Protein 3UIF (pdb70)

Solvent-accessible surface area: 15019 Å² total

CATH classification: 3.40.190.10 (+1 more: 3.40.190.10)

Secondary structure (DSSP, 8-state):
---PEEEEEEEEEEEETTEEEE-THHHHHHHSSHHHHHHHTTEEEEEEEE---IIIIIIHHHHTT---EEEE-SHHHHHHHHHS--EEEEEE-------EEEEETT----SGGGGTTSEEEE-TTSTHHHHHHHHHHHTT--GGGSEEE---HHHHHHHHHHTSSSEEEESTTHHHHHHTTSEEEEEEGGGS-GGG---EEEEEHHHHHH-HHHHHHHHHHHHHHHHHHHSGGGHHHIIIIIS-TTS-HHHH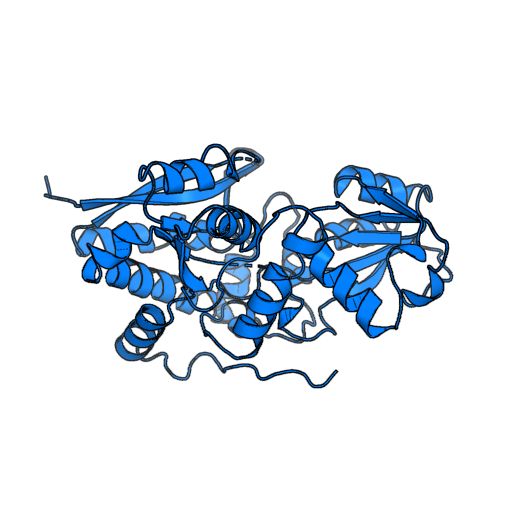HHTTTT-SS-TTGGG-----HHHHHHHHHHHHHHHHTTS-SS---S----THHHHHHHHHTT-TTTS--------

Foldseek 3Di:
DAQADEAEEEFEWDDDPNDIATLQLVLLCVPHCNQVLVVVVRYHYDYDYDHVCCVVGPLVCQVVVVHFKYFDWDLVQQLSQQVPNWKAAAFFQFFRWKKFKKFWLPDPDQAVVVQFAWEEEDAPPDLLVLLVQVSQVVVVHDPVRYRYDHDDQVVRLVCRLVVVTGMYMGTLVSVVCVVVVTMDTNDMCLVPPRLSTTGGMMGTPVSCVVCVPSSLSSLLSSVVSLVVCLDPVNVVVSLVRHHDVVDDSVSRVVRQPSGPAHSNNRRDRDCAASVLVSQVSSQVVCCVSPVHVGGRDSVSHDHPSVVVSCVVVVNPPVYDGDHDDPD

Nearest PDB structures (foldseek):
  3uif-assembly1_A  TM=1.003E+00  e=2.869E-70  Methylobacillus flagellatus KT
  4h67-assembly2_E  TM=6.310E-01  e=5.457E-17  Saccharomyces cerevisiae
  4h67-assembly3_H  TM=6.316E-01  e=4.045E-16  Saccharomyces cerevisiae
  4h6d-assembly2_B  TM=6.015E-01  e=8.347E-17  Saccharomyces cerevisiae
  4h6d-assembly4_E  TM=6.330E-01  e=5.823E-16  Saccharomyces cerevisiae

InterPro domains:
  IPR015168 SsuA/THI5-like [PF09084] (63-257)

Organism: Methylobacillus flagellatus (strain ATCC 51484 / DSM 6875 / VKM B-1610 / KT) (NCBI:txid265072)

B-factor: mean 49.15, std 8.41, range [35.27, 85.57]

Radius of gyration: 19.83 Å; Cα contacts (8 Å, |Δi|>4): 598; chains: 1; bounding box: 41×46×62 Å

Structure (mmCIF, N/CA/C/O backbone):
data_3UIF
#
_entry.id   3UIF
#
_cell.length_a   101.097
_cell.length_b   101.097
_cell.length_c   66.897
_cell.angle_alpha   90.000
_cell.angle_beta   90.000
_cell.angle_gamma   90.000
#
_symmetry.space_group_name_H-M   'P 43 21 2'
#
loop_
_entity.id
_entity.type
_entity.pdbx_description
1 polymer 'Sulfonate ABC transporter, periplasmic sulfonate-binding protein SsuA'
2 non-polymer 'SULFATE ION'
3 non-polymer GLYCEROL
4 water water
#
loop_
_atom_site.group_PDB
_atom_site.id
_atom_site.type_symbol
_atom_site.label_atom_id
_atom_site.label_alt_id
_atom_site.label_comp_id
_atom_site.label_asym_id
_atom_site.label_entity_id
_atom_site.label_seq_id
_atom_site.pdbx_PDB_ins_code
_atom_site.Cartn_x
_atom_site.Cartn_y
_atom_site.Cartn_z
_atom_site.occupancy
_atom_site.B_iso_or_equiv
_atom_site.auth_seq_id
_atom_site.auth_comp_id
_atom_site.auth_asym_id
_atom_site.auth_atom_id
_atom_site.pdbx_PDB_model_num
ATOM 1 N N . VAL A 1 2 ? -4.413 46.210 -28.338 1.00 81.62 24 VAL A N 1
ATOM 2 C CA . VAL A 1 2 ? -5.802 45.890 -27.867 1.00 80.73 24 VAL A CA 1
ATOM 3 C C . VAL A 1 2 ? -6.171 44.402 -28.121 1.00 78.61 24 VAL A C 1
ATOM 4 O O . VAL A 1 2 ? -6.610 44.019 -29.216 1.00 79.67 24 VAL A O 1
ATOM 8 N N . GLU A 1 3 ? -5.956 43.579 -27.089 1.00 74.96 25 GLU A N 1
ATOM 9 C CA . GLU A 1 3 ? -6.134 42.118 -27.134 1.00 74.03 25 GLU A CA 1
ATOM 10 C C . GLU A 1 3 ? -7.483 41.657 -26.548 1.00 72.82 25 GLU A C 1
ATOM 11 O O . GLU A 1 3 ? -8.111 42.392 -25.788 1.00 71.94 25 GLU A O 1
ATOM 17 N N . ASP A 1 4 ? -7.910 40.436 -26.886 1.00 72.64 26 ASP A N 1
ATOM 18 C CA . ASP A 1 4 ? -9.101 39.827 -26.269 1.00 69.47 26 ASP A CA 1
ATOM 19 C C . ASP A 1 4 ? -8.743 38.877 -25.114 1.00 64.88 26 ASP A C 1
ATOM 20 O O . ASP A 1 4 ? -8.766 37.658 -25.264 1.00 63.90 26 ASP A O 1
ATOM 25 N N . LEU A 1 5 ? -8.434 39.436 -23.955 1.00 62.66 27 LEU A N 1
ATOM 26 C CA . LEU A 1 5 ? -7.932 38.625 -22.843 1.00 61.60 27 LEU A CA 1
ATOM 27 C C . LEU A 1 5 ? -9.026 38.011 -21.947 1.00 59.86 27 LEU A C 1
ATOM 28 O O . LEU A 1 5 ? -10.108 38.583 -21.788 1.00 60.31 27 LEU A O 1
ATOM 33 N N . LYS A 1 6 ? -8.737 36.833 -21.395 1.00 57.36 28 LYS A N 1
ATOM 34 C CA . LYS A 1 6 ? -9.576 36.213 -20.369 1.00 56.33 28 LYS A CA 1
ATOM 35 C C . LYS A 1 6 ? -9.127 36.685 -18.988 1.00 54.45 28 LYS A C 1
ATOM 36 O O . LYS A 1 6 ? -7.976 36.476 -18.597 1.00 53.17 28 LYS A O 1
ATOM 42 N N . VAL A 1 7 ? -10.024 37.320 -18.249 1.00 54.80 29 VAL A N 1
ATOM 43 C CA . VAL A 1 7 ? -9.687 37.760 -16.900 1.00 53.80 29 VAL A CA 1
ATOM 44 C C . VAL A 1 7 ? -9.786 36.587 -15.941 1.00 52.40 29 VAL A C 1
ATOM 45 O O . VAL A 1 7 ? -10.827 35.949 -15.828 1.00 52.51 29 VAL A O 1
ATOM 49 N N . VAL A 1 8 ? -8.685 36.297 -15.267 1.00 50.83 30 VAL A N 1
ATOM 50 C CA . VAL A 1 8 ? -8.681 35.270 -14.249 1.00 49.39 30 VAL A CA 1
ATOM 51 C C . VAL A 1 8 ? -8.308 35.931 -12.931 1.00 47.66 30 VAL A C 1
ATOM 52 O O . VAL A 1 8 ? -7.242 36.537 -12.796 1.00 48.32 30 VAL A O 1
ATOM 56 N N . ARG A 1 9 ? -9.233 35.858 -11.985 1.00 47.63 31 ARG A N 1
ATOM 57 C CA . ARG A 1 9 ? -9.043 36.463 -10.675 1.00 48.24 31 ARG A CA 1
ATOM 58 C C . ARG A 1 9 ? -8.328 35.499 -9.757 1.00 46.07 31 ARG A C 1
ATOM 59 O O . ARG A 1 9 ? -8.773 34.362 -9.565 1.00 45.31 31 ARG A O 1
ATOM 67 N N . ILE A 1 10 ? -7.210 35.967 -9.206 1.00 45.80 32 ILE A N 1
ATOM 68 C CA . ILE A 1 10 ? -6.377 35.163 -8.306 1.00 43.95 32 ILE A CA 1
ATOM 69 C C . ILE A 1 10 ? -6.116 35.873 -6.979 1.00 43.85 32 ILE A C 1
ATOM 70 O O . ILE A 1 10 ? -5.584 36.982 -6.940 1.00 44.96 32 ILE A O 1
ATOM 75 N N . ALA A 1 11 ? -6.506 35.219 -5.891 1.00 43.53 33 ALA A N 1
ATOM 76 C CA . ALA A 1 11 ? -6.320 35.770 -4.550 1.00 44.13 33 ALA A CA 1
ATOM 77 C C . ALA A 1 11 ? -5.000 35.336 -3.925 1.00 44.42 33 ALA A C 1
ATOM 78 O O . ALA A 1 11 ? -4.501 34.243 -4.193 1.00 41.64 33 ALA A O 1
ATOM 80 N N . SER A 1 12 ? -4.442 36.201 -3.089 1.00 44.14 34 SER A N 1
ATOM 81 C CA . SER A 1 12 ? -3.336 35.842 -2.215 1.00 42.37 34 SER A CA 1
ATOM 82 C C . SER A 1 12 ? -3.466 36.576 -0.880 1.00 45.80 34 SER A C 1
ATOM 83 O O . SER A 1 12 ? -4.175 37.591 -0.775 1.00 45.50 34 SER A O 1
ATOM 86 N N . VAL A 1 13 ? -2.777 36.070 0.139 1.00 44.29 35 VAL A N 1
ATOM 87 C CA . VAL A 1 13 ? -2.697 36.778 1.414 1.00 44.78 35 VAL A CA 1
ATOM 88 C C . VAL A 1 13 ? -1.587 37.809 1.282 1.00 46.32 35 VAL A C 1
ATOM 89 O O . VAL A 1 13 ? -0.488 37.464 0.855 1.00 45.40 35 VAL A O 1
ATOM 93 N N . ALA A 1 14 ? -1.881 39.060 1.636 1.00 47.45 36 ALA A N 1
ATOM 94 C CA . ALA A 1 14 ? -0.961 40.181 1.417 1.00 48.54 36 ALA A CA 1
ATOM 95 C C . ALA A 1 14 ? -0.786 41.067 2.651 1.00 50.12 36 ALA A C 1
ATOM 96 O O . ALA A 1 14 ? -1.699 41.222 3.456 1.00 50.14 36 ALA A O 1
ATOM 98 N N . THR A 1 15 ? 0.400 41.656 2.781 1.00 50.47 37 THR A N 1
ATOM 99 C CA . THR A 1 15 ? 0.740 42.491 3.934 1.00 51.29 37 THR A CA 1
ATOM 100 C C . THR A 1 15 ? 1.648 43.633 3.477 1.00 53.32 37 THR A C 1
ATOM 101 O O . THR A 1 15 ? 2.674 43.385 2.833 1.00 53.01 37 THR A O 1
ATOM 105 N N . ASN A 1 16 ? 1.293 44.873 3.814 1.00 55.16 38 ASN A N 1
ATOM 106 C CA . ASN A 1 16 ? 2.217 45.996 3.604 1.00 57.61 38 ASN A CA 1
ATOM 107 C C . ASN A 1 16 ? 3.207 46.199 4.756 1.00 55.85 38 ASN A C 1
ATOM 108 O O . ASN A 1 16 ? 2.799 46.442 5.902 1.00 59.07 38 ASN A O 1
ATOM 113 N N . VAL A 1 17 ? 4.501 46.096 4.424 1.00 57.56 39 VAL A N 1
ATOM 114 C CA . VAL A 1 17 ? 5.607 46.306 5.370 1.00 59.00 39 VAL A CA 1
ATOM 115 C C . VAL A 1 17 ? 6.580 47.357 4.839 1.00 61.73 39 VAL A C 1
ATOM 116 O O . VAL A 1 17 ? 7.254 47.134 3.829 1.00 61.62 39 VAL A O 1
ATOM 120 N N . GLY A 1 18 ? 6.662 48.489 5.523 1.00 63.85 40 GLY A N 1
ATOM 121 C CA . GLY A 1 18 ? 7.555 49.566 5.110 1.00 66.17 40 GLY A CA 1
ATOM 122 C C . GLY A 1 18 ? 7.485 49.892 3.628 1.00 66.54 40 GLY A C 1
ATOM 123 O O . GLY A 1 18 ? 8.496 49.807 2.920 1.00 67.44 40 GLY A O 1
ATOM 124 N N . GLY A 1 19 ? 6.286 50.252 3.165 1.00 66.92 41 GLY A N 1
ATOM 125 C CA . GLY A 1 19 ? 6.059 50.706 1.790 1.00 68.36 41 GLY A CA 1
ATOM 126 C C . GLY A 1 19 ? 5.948 49.616 0.736 1.00 65.89 41 GLY A C 1
ATOM 127 O O . GLY A 1 19 ? 5.624 49.901 -0.412 1.00 66.88 41 GLY A O 1
ATOM 128 N N . LYS A 1 20 ? 6.229 48.370 1.110 1.00 63.16 42 LYS A N 1
ATOM 129 C CA . LYS A 1 20 ? 6.150 47.245 0.165 1.00 62.07 42 LYS A CA 1
ATOM 130 C C . LYS A 1 20 ? 5.000 46.269 0.506 1.00 60.07 42 LYS A C 1
ATOM 131 O O . LYS A 1 20 ? 4.303 46.459 1.509 1.00 58.84 42 LYS A O 1
ATOM 137 N N . THR A 1 21 ? 4.775 45.262 -0.342 1.00 57.18 43 THR A N 1
ATOM 138 C CA . THR A 1 21 ? 3.730 44.277 -0.094 1.00 54.88 43 THR A CA 1
ATOM 139 C C . THR A 1 21 ? 4.328 42.871 -0.069 1.00 52.05 43 THR A C 1
ATOM 140 O O . THR A 1 21 ? 4.888 42.400 -1.068 1.00 52.60 43 THR A O 1
ATOM 144 N N . VAL A 1 22 ? 4.215 42.214 1.081 1.00 50.98 44 VAL A N 1
ATOM 145 C CA . VAL A 1 22 ? 4.588 40.813 1.218 1.00 50.13 44 VAL A CA 1
ATOM 146 C C . VAL A 1 22 ? 3.386 39.956 0.847 1.00 48.38 44 VAL A C 1
ATOM 147 O O . VAL A 1 22 ? 2.237 40.279 1.195 1.00 48.37 44 VAL A O 1
ATOM 151 N N . TYR A 1 23 ? 3.684 38.869 0.135 1.00 46.94 45 TYR A N 1
ATOM 152 C CA . TYR A 1 23 ? 2.732 37.820 -0.185 1.00 45.59 45 TYR A CA 1
ATOM 153 C C . TYR A 1 23 ? 3.268 36.511 0.392 1.00 44.87 45 TYR A C 1
ATOM 154 O O . TYR A 1 23 ? 4.510 36.258 0.343 1.00 44.50 45 TYR A O 1
ATOM 163 N N . ALA A 1 24 ? 2.354 35.680 0.916 1.00 43.91 46 ALA A N 1
ATOM 164 C CA . ALA A 1 24 ? 2.748 34.444 1.624 1.00 43.19 46 ALA A CA 1
ATOM 165 C C . ALA A 1 24 ? 3.661 33.483 0.805 1.00 42.26 46 ALA A C 1
ATOM 166 O O . ALA A 1 24 ? 3.216 32.436 0.303 1.00 41.36 46 ALA A O 1
ATOM 168 N N . GLY A 1 25 ? 4.938 33.887 0.670 1.00 43.07 47 GLY A N 1
ATOM 169 C CA . GLY A 1 25 ? 6.017 33.068 0.104 1.00 42.33 47 GLY A CA 1
ATOM 170 C C . GLY A 1 25 ? 5.830 32.769 -1.372 1.00 41.78 47 GLY A C 1
ATOM 171 O O . GLY A 1 25 ? 6.520 33.368 -2.246 1.00 42.63 47 GLY A O 1
ATOM 172 N N . SER A 1 26 ? 4.904 31.849 -1.660 1.00 41.14 48 SER A N 1
ATOM 173 C CA . SER A 1 26 ? 4.711 31.380 -3.033 1.00 41.13 48 SER A CA 1
ATOM 174 C C . SER A 1 26 ? 4.227 32.495 -3.955 1.00 41.64 48 SER A C 1
ATOM 175 O O . SER A 1 26 ? 4.727 32.655 -5.077 1.00 41.19 48 SER A O 1
ATOM 178 N N . ALA A 1 27 ? 3.252 33.260 -3.463 1.00 41.49 49 ALA A N 1
ATOM 179 C CA . ALA A 1 27 ? 2.611 34.312 -4.233 1.00 41.60 49 ALA A CA 1
ATOM 180 C C . ALA A 1 27 ? 3.585 35.416 -4.650 1.00 42.90 49 ALA A C 1
ATOM 181 O O . ALA A 1 27 ? 3.552 35.862 -5.799 1.00 43.16 49 ALA A O 1
ATOM 183 N N . SER A 1 28 ? 4.463 35.846 -3.742 1.00 43.57 50 SER A N 1
ATOM 184 C CA . SER A 1 28 ? 5.365 36.961 -4.055 1.00 44.60 50 SER A CA 1
ATOM 185 C C . SER A 1 28 ? 6.159 36.676 -5.343 1.00 44.36 50 SER A C 1
ATOM 186 O O . SER A 1 28 ? 6.269 37.529 -6.241 1.00 45.15 50 SER A O 1
ATOM 189 N N . LEU A 1 29 ? 6.661 35.448 -5.421 1.00 43.91 51 LEU A N 1
ATOM 190 C CA . LEU A 1 2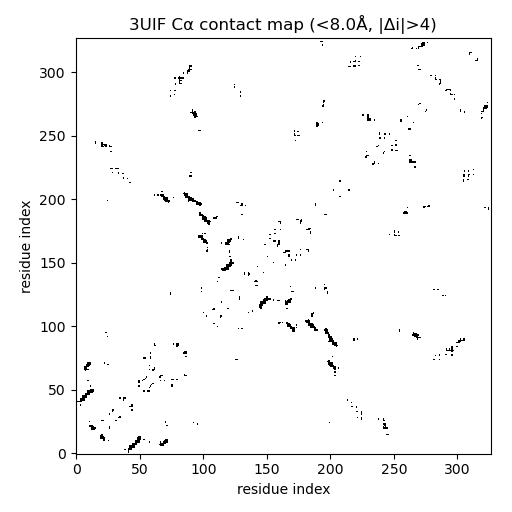9 ? 7.410 34.923 -6.557 1.00 43.57 51 LEU A CA 1
ATOM 191 C C . LEU A 1 29 ? 6.574 34.914 -7.831 1.00 43.94 51 LEU A C 1
ATOM 192 O O . LEU A 1 29 ? 7.062 35.175 -8.936 1.00 44.78 51 LEU A O 1
ATOM 197 N N . VAL A 1 30 ? 5.295 34.625 -7.666 1.00 43.48 52 VAL A N 1
ATOM 198 C CA . VAL A 1 30 ? 4.416 34.458 -8.809 1.00 43.51 52 VAL A CA 1
ATOM 199 C C . VAL A 1 30 ? 3.833 35.812 -9.279 1.00 44.27 52 VAL A C 1
ATOM 200 O O . VAL A 1 30 ? 3.673 36.054 -10.486 1.00 44.79 52 VAL A O 1
ATOM 204 N N . VAL A 1 31 ? 3.564 36.697 -8.316 1.00 44.94 53 VAL A N 1
ATOM 205 C CA . VAL A 1 31 ? 3.136 38.081 -8.572 1.00 45.51 53 VAL A CA 1
ATOM 206 C C . VAL A 1 31 ? 4.275 38.902 -9.170 1.00 47.06 53 VAL A C 1
ATOM 207 O O . VAL A 1 31 ? 4.048 39.725 -10.065 1.00 48.64 53 VAL A O 1
ATOM 211 N N . ASN A 1 32 ? 5.492 38.669 -8.667 1.00 47.35 54 ASN A N 1
ATOM 212 C CA . ASN A 1 32 ? 6.685 39.428 -9.085 1.00 48.72 54 ASN A CA 1
ATOM 213 C C . ASN A 1 32 ? 7.573 38.775 -10.145 1.00 49.95 54 ASN A C 1
ATOM 214 O O . ASN A 1 32 ? 8.547 39.387 -10.585 1.00 50.35 54 ASN A O 1
ATOM 219 N N . GLY A 1 33 ? 7.243 37.548 -10.548 1.00 48.02 55 GLY A N 1
ATOM 220 C CA . GLY A 1 33 ? 8.018 36.828 -11.559 1.00 48.22 55 GLY A CA 1
ATOM 221 C C . GLY A 1 33 ? 7.479 36.975 -12.966 1.00 48.50 55 GLY A C 1
ATOM 222 O O . GLY A 1 33 ? 6.797 37.953 -13.279 1.00 50.15 55 GLY A O 1
ATOM 223 N N . ALA A 1 34 ? 7.786 35.988 -13.805 1.00 48.42 56 ALA A N 1
ATOM 224 C CA . ALA A 1 34 ? 7.419 35.974 -15.219 1.00 50.09 56 ALA A CA 1
ATOM 225 C C . ALA A 1 34 ? 6.014 35.411 -15.467 1.00 48.95 56 ALA A C 1
ATOM 226 O O . ALA A 1 34 ? 5.531 35.398 -16.618 1.00 49.78 56 ALA A O 1
ATOM 228 N N . PHE A 1 35 ? 5.374 34.956 -14.381 1.00 47.01 57 PHE A N 1
ATOM 229 C CA . PHE A 1 35 ? 4.039 34.353 -14.398 1.00 46.28 57 PHE A CA 1
ATOM 230 C C . PHE A 1 35 ? 2.944 35.189 -15.082 1.00 47.38 57 PHE A C 1
ATOM 231 O O . PHE A 1 35 ? 2.258 34.660 -15.959 1.00 47.70 57 PHE A O 1
ATOM 239 N N . PRO A 1 36 ? 2.749 36.477 -14.674 1.00 48.03 58 PRO A N 1
ATOM 240 C CA . PRO A 1 36 ? 1.682 37.250 -15.341 1.00 49.16 58 PRO A CA 1
ATOM 241 C C . PRO A 1 36 ? 1.901 37.325 -16.837 1.00 50.88 58 PRO A C 1
ATOM 242 O O . PRO A 1 36 ? 0.996 36.987 -17.606 1.00 51.48 58 PRO A O 1
ATOM 246 N N . GLU A 1 37 ? 3.118 37.712 -17.232 1.00 51.69 59 GLU A N 1
ATOM 247 C CA . GLU A 1 37 ? 3.476 37.875 -18.637 1.00 53.83 59 GLU A CA 1
ATOM 248 C C . GLU A 1 37 ? 3.310 36.607 -19.477 1.00 53.59 59 GLU A C 1
ATOM 249 O O . GLU A 1 37 ? 2.787 36.673 -20.587 1.00 54.89 59 GLU A O 1
ATOM 255 N N . GLU A 1 38 ? 3.728 35.464 -18.947 1.00 51.88 60 GLU A N 1
ATOM 256 C CA . GLU A 1 38 ? 3.599 34.182 -19.651 1.00 51.95 60 GLU A CA 1
ATOM 257 C C . GLU A 1 38 ? 2.151 33.757 -19.872 1.00 51.66 60 GLU A C 1
ATOM 258 O O . GLU A 1 38 ? 1.813 33.138 -20.904 1.00 52.47 60 GLU A O 1
ATOM 264 N N . LEU A 1 39 ? 1.290 34.093 -18.913 1.00 50.72 61 LEU A N 1
ATOM 265 C CA . LEU A 1 39 ? -0.138 33.845 -19.066 1.00 50.68 61 LEU A CA 1
ATOM 266 C C . LEU A 1 39 ? -0.777 34.775 -20.070 1.00 52.27 61 LEU A C 1
ATOM 267 O O . LEU A 1 39 ? -1.716 34.385 -20.769 1.00 52.75 61 LEU A O 1
ATOM 272 N N . ARG A 1 40 ? -0.251 35.998 -20.147 1.00 53.30 62 ARG A N 1
ATOM 273 C CA . ARG A 1 40 ? -0.708 36.974 -21.115 1.00 55.04 62 ARG A CA 1
ATOM 274 C C . ARG A 1 40 ? -0.557 36.428 -22.546 1.00 56.46 62 ARG A C 1
ATOM 275 O O . ARG A 1 40 ? -1.493 36.526 -23.346 1.00 57.56 62 ARG A O 1
ATOM 283 N N . LYS A 1 41 ? 0.594 35.815 -22.840 1.00 56.37 63 LYS A N 1
ATOM 284 C CA . LYS A 1 41 ? 0.835 35.141 -24.135 1.00 57.78 63 LYS A CA 1
ATOM 285 C C . LYS A 1 41 ? -0.217 34.074 -24.461 1.00 57.02 63 LYS A C 1
ATOM 286 O O . LYS A 1 41 ? -0.534 33.836 -25.627 1.00 58.44 63 LYS A O 1
ATOM 292 N N . GLN A 1 42 ? -0.763 33.453 -23.422 1.00 55.28 64 GLN A N 1
ATOM 293 C CA . GLN A 1 42 ? -1.795 32.438 -23.566 1.00 54.84 64 GLN A CA 1
ATOM 294 C C . GLN A 1 42 ? -3.200 33.017 -23.786 1.00 55.62 64 GLN A C 1
ATOM 295 O O . GLN A 1 42 ? -4.167 32.261 -23.914 1.00 55.37 64 GLN A O 1
ATOM 301 N N . GLY A 1 43 ? -3.310 34.345 -23.804 1.00 56.30 65 GLY A N 1
ATOM 302 C CA . GLY A 1 43 ? -4.612 35.023 -23.871 1.00 57.15 65 GLY A CA 1
ATOM 303 C C . GLY A 1 43 ? -5.285 35.190 -22.511 1.00 55.51 65 GLY A C 1
ATOM 304 O O . GLY A 1 43 ? -6.489 35.425 -22.434 1.00 55.93 65 GLY A O 1
ATOM 305 N N . ILE A 1 44 ? -4.499 35.070 -21.442 1.00 54.15 66 ILE A N 1
ATOM 306 C CA . ILE A 1 44 ? -5.005 35.153 -20.081 1.00 52.94 66 ILE A CA 1
ATOM 307 C C . ILE A 1 44 ? -4.462 36.378 -19.357 1.00 52.40 66 ILE A C 1
ATOM 308 O O . ILE A 1 44 ? -3.251 36.594 -19.303 1.00 52.80 66 ILE A O 1
ATOM 313 N N . LYS A 1 45 ? -5.377 37.174 -18.810 1.00 52.85 67 LYS A N 1
ATOM 314 C CA . LYS A 1 45 ? -5.022 38.272 -17.932 1.00 53.36 67 LYS A CA 1
ATOM 315 C C . LYS A 1 45 ? -5.303 37.906 -16.476 1.00 51.34 67 LYS A C 1
ATOM 316 O O . LYS A 1 45 ? -6.458 37.782 -16.057 1.00 51.38 67 LYS A O 1
ATOM 322 N N . VAL A 1 46 ? -4.233 37.743 -15.708 1.00 50.17 68 VAL A N 1
ATOM 323 C CA . VAL A 1 46 ? -4.365 37.517 -14.286 1.00 48.98 68 VAL A CA 1
ATOM 324 C C . VAL A 1 46 ? -4.683 38.835 -13.607 1.00 49.92 68 VAL A C 1
ATOM 325 O O . VAL A 1 46 ? -4.118 39.871 -13.951 1.00 51.09 68 VAL A O 1
ATOM 329 N N . GLU A 1 47 ? -5.629 38.783 -12.677 1.00 49.45 69 GLU A N 1
ATOM 330 C CA . GLU A 1 47 ? -5.948 39.910 -11.831 1.00 50.42 69 GLU A CA 1
ATOM 331 C C . GLU A 1 47 ? -5.803 39.524 -10.370 1.00 48.97 69 GLU A C 1
ATOM 332 O O . GLU A 1 47 ? -6.374 38.536 -9.914 1.00 48.14 69 GLU A O 1
ATOM 338 N N . TRP A 1 48 ? -5.042 40.306 -9.629 1.00 49.06 70 TRP A N 1
ATOM 339 C CA . TRP A 1 48 ? -4.749 39.938 -8.263 1.00 48.11 70 TRP A CA 1
ATOM 340 C C . TRP A 1 48 ? -5.792 40.466 -7.341 1.00 48.88 70 TRP A C 1
ATOM 341 O O . TRP A 1 48 ? -6.271 41.577 -7.514 1.00 50.45 70 TRP A O 1
ATOM 352 N N . VAL A 1 49 ? -6.186 39.638 -6.380 1.00 47.83 71 VAL A N 1
ATOM 353 C CA . VAL A 1 49 ? -7.071 40.059 -5.309 1.00 48.59 71 VAL A CA 1
ATOM 354 C C . VAL A 1 49 ? -6.289 39.880 -4.001 1.00 48.16 71 VAL A C 1
ATOM 355 O O . VAL A 1 49 ? -6.387 38.854 -3.343 1.00 47.01 71 VAL A O 1
ATOM 359 N N . PRO A 1 50 ? -5.481 40.882 -3.641 1.00 49.49 72 PRO A N 1
ATOM 360 C CA . PRO A 1 50 ? -4.757 40.834 -2.382 1.00 48.34 72 PRO A CA 1
ATOM 361 C C . PRO A 1 50 ? -5.718 40.865 -1.183 1.00 48.99 72 PRO A C 1
ATOM 362 O O . PRO A 1 50 ? -6.713 41.590 -1.186 1.00 51.21 72 PRO A O 1
ATOM 366 N N . ALA A 1 51 ? -5.424 40.068 -0.172 1.00 49.26 73 ALA A N 1
ATOM 367 C CA . ALA A 1 51 ? -6.258 40.015 1.011 1.00 49.36 73 ALA A CA 1
ATOM 368 C C . ALA A 1 51 ? -5.394 40.150 2.248 1.00 50.60 73 ALA A C 1
ATOM 369 O O . ALA A 1 51 ? -4.446 39.392 2.425 1.00 48.44 73 ALA A O 1
ATOM 371 N N . ALA A 1 52 ? -5.714 41.118 3.099 1.00 52.27 74 ALA A N 1
ATOM 372 C CA . ALA A 1 52 ? -5.053 41.225 4.398 1.00 51.43 74 ALA A CA 1
ATOM 373 C C . ALA A 1 52 ? -5.231 39.928 5.198 1.00 51.01 74 ALA A C 1
ATOM 374 O O . ALA A 1 52 ? -6.193 39.156 5.012 1.00 51.11 74 ALA A O 1
ATOM 384 N N . ALA A 1 54 ? -6.236 38.949 7.954 1.00 52.04 76 ALA A N 1
ATOM 385 C CA . ALA A 1 54 ? -7.562 38.501 8.402 1.00 53.68 76 ALA A CA 1
ATOM 386 C C . ALA A 1 54 ? -8.771 39.125 7.708 1.00 53.64 76 ALA A C 1
ATOM 387 O O . ALA A 1 54 ? -9.720 39.572 8.343 1.00 55.61 76 ALA A O 1
ATOM 389 N N . SER A 1 55 ? -8.684 39.118 6.376 1.00 51.20 77 SER A N 1
ATOM 390 C CA . SER A 1 55 ? -9.796 39.328 5.464 1.00 53.60 77 SER A CA 1
ATOM 391 C C . SER A 1 55 ? -10.067 38.004 4.765 1.00 50.01 77 SER A C 1
ATOM 392 O O . SER A 1 55 ? -10.954 37.916 3.917 1.00 50.43 77 SER A O 1
ATOM 395 N N . VAL A 1 56 ? -9.286 36.979 5.118 1.00 48.90 78 VAL A N 1
ATOM 396 C CA . VAL A 1 56 ? -9.260 35.712 4.374 1.00 47.13 78 VAL A CA 1
ATOM 397 C C . VAL A 1 56 ? -10.637 35.053 4.243 1.00 47.97 78 VAL A C 1
ATOM 398 O O . VAL A 1 56 ? -11.000 34.617 3.159 1.00 47.51 78 VAL A O 1
ATOM 402 N N . GLY A 1 57 ? -11.396 34.993 5.337 1.00 49.42 79 GLY A N 1
ATOM 403 C CA . GLY A 1 57 ? -12.781 34.553 5.296 1.00 50.36 79 GLY A CA 1
ATOM 404 C C . GLY A 1 57 ? -13.695 35.393 4.401 1.00 51.65 79 GLY A C 1
ATOM 405 O O . GLY A 1 57 ? -14.215 34.887 3.404 1.00 51.21 79 GLY A O 1
ATOM 406 N N . PRO A 1 58 ? -13.930 36.671 4.776 1.00 53.07 80 PRO A N 1
ATOM 407 C CA . PRO A 1 58 ? -14.869 37.569 4.077 1.00 54.29 80 PRO A CA 1
ATOM 408 C C . PRO A 1 58 ? -14.409 38.094 2.704 1.00 53.88 80 PRO A C 1
ATOM 409 O O . PRO A 1 58 ? -15.203 38.725 1.992 1.00 55.13 80 PRO A O 1
ATOM 413 N N . VAL A 1 59 ? -13.151 37.838 2.342 1.00 52.20 81 VAL A N 1
ATOM 414 C CA . VAL A 1 59 ? -12.639 38.149 1.004 1.00 51.41 81 VAL A CA 1
ATOM 415 C C . VAL A 1 59 ? -12.311 36.864 0.213 1.00 49.45 81 VAL A C 1
ATOM 416 O O . VAL A 1 59 ? -12.899 36.643 -0.836 1.00 49.67 81 VAL A O 1
ATOM 420 N N . ILE A 1 60 ? -11.406 36.012 0.697 1.00 48.42 82 ILE A N 1
ATOM 421 C CA . ILE A 1 60 ? -11.029 34.838 -0.110 1.00 46.71 82 ILE A CA 1
ATOM 422 C C . ILE A 1 60 ? -12.079 33.735 -0.089 1.00 46.88 82 ILE A C 1
ATOM 423 O O . ILE A 1 60 ? -12.711 33.495 -1.113 1.00 47.24 82 ILE A O 1
ATOM 428 N N . ASN A 1 61 ? -12.280 33.067 1.047 1.00 47.00 83 ASN A N 1
ATOM 429 C CA . ASN A 1 61 ? -13.319 32.031 1.135 1.00 47.65 83 ASN A CA 1
ATOM 430 C C . ASN A 1 61 ? -14.665 32.501 0.589 1.00 49.33 83 ASN A C 1
ATOM 431 O O . ASN A 1 61 ? -15.350 31.754 -0.097 1.00 49.57 83 ASN A O 1
ATOM 436 N N . GLU A 1 62 ? -15.008 33.753 0.880 1.00 50.46 84 GLU A N 1
ATOM 437 C CA . GLU A 1 62 ? -16.250 34.375 0.409 1.00 52.38 84 GLU A CA 1
ATOM 438 C C . GLU A 1 62 ? -16.304 34.615 -1.110 1.00 52.14 84 GLU A C 1
ATOM 439 O O . GLU A 1 62 ? -17.345 34.375 -1.747 1.00 53.30 84 GLU A O 1
ATOM 445 N N . GLY A 1 63 ? -15.190 35.097 -1.673 1.00 51.02 85 GLY A N 1
ATOM 446 C CA . GLY A 1 63 ? -15.040 35.285 -3.120 1.00 50.80 85 GLY A CA 1
ATOM 447 C C . GLY A 1 63 ? -15.158 33.972 -3.869 1.00 49.91 85 GLY A C 1
ATOM 448 O O . GLY A 1 63 ? -15.797 33.893 -4.931 1.00 50.44 85 GLY A O 1
ATOM 449 N N . PHE A 1 64 ? -14.555 32.934 -3.299 1.00 48.69 86 PHE A N 1
ATOM 450 C CA . PHE A 1 64 ? -14.760 31.574 -3.779 1.00 48.08 86 PHE A CA 1
ATOM 451 C C . PHE A 1 64 ? -16.240 31.175 -3.726 1.00 49.97 86 PHE A C 1
ATOM 452 O O . PHE A 1 64 ? -16.796 30.702 -4.722 1.00 50.46 86 PHE A O 1
ATOM 460 N N . ALA A 1 65 ? -16.878 31.402 -2.580 1.00 51.03 87 ALA A N 1
ATOM 461 C CA . ALA A 1 65 ? -18.277 31.036 -2.367 1.00 52.81 87 ALA A CA 1
ATOM 462 C C . ALA A 1 65 ? -19.247 31.701 -3.352 1.00 54.39 87 ALA A C 1
ATOM 463 O O . ALA A 1 65 ? -20.194 31.072 -3.811 1.00 55.16 87 ALA A O 1
ATOM 465 N N . SER A 1 66 ? -19.019 32.980 -3.648 1.00 54.62 88 SER A N 1
ATOM 466 C CA . SER A 1 66 ? -19.888 33.751 -4.551 1.00 55.74 88 SER A CA 1
ATOM 467 C C . SER A 1 66 ? -19.437 33.660 -6.018 1.00 55.24 88 SER A C 1
ATOM 468 O O . SER A 1 66 ? -20.032 34.282 -6.895 1.00 56.35 88 SER A O 1
ATOM 471 N N . GLY A 1 67 ? -18.390 32.874 -6.274 1.00 53.49 89 GLY A N 1
ATOM 472 C CA . GLY A 1 67 ? -17.813 32.753 -7.604 1.00 52.48 89 GLY A CA 1
ATOM 473 C C . GLY A 1 67 ? -17.135 34.011 -8.125 1.00 52.40 89 GLY A C 1
ATOM 474 O O . GLY A 1 67 ? -16.962 34.150 -9.332 1.00 53.12 89 GLY A O 1
ATOM 475 N N . LYS A 1 68 ? -16.746 34.925 -7.231 1.00 52.42 90 LYS A N 1
ATOM 476 C CA . LYS A 1 68 ? -16.097 36.175 -7.639 1.00 53.21 90 LYS A CA 1
ATOM 477 C C . LYS A 1 68 ? -14.567 36.069 -7.676 1.00 50.79 90 LYS A C 1
ATOM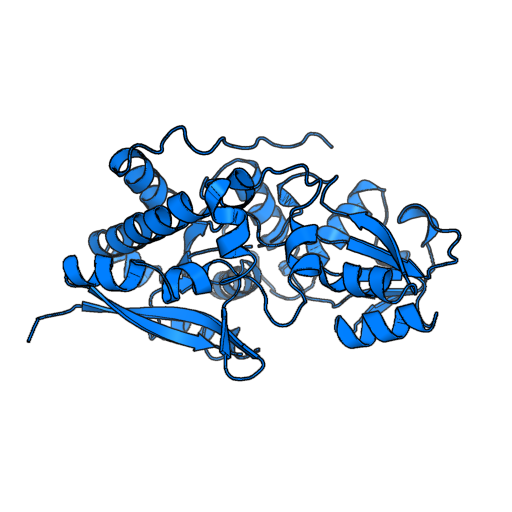 478 O O . LYS A 1 68 ? -13.866 37.036 -7.989 1.00 50.98 90 LYS A O 1
ATOM 484 N N . ILE A 1 69 ? -14.059 34.883 -7.378 1.00 49.21 91 ILE A N 1
ATOM 485 C CA . ILE A 1 69 ? -12.624 34.609 -7.390 1.00 47.78 91 ILE A CA 1
ATOM 486 C C . ILE A 1 69 ? -12.483 33.247 -8.027 1.00 46.99 91 ILE A C 1
ATOM 487 O O . ILE A 1 69 ? -13.382 32.422 -7.885 1.00 47.21 91 ILE A O 1
ATOM 492 N N . ASP A 1 70 ? -11.386 33.013 -8.738 1.00 45.91 92 ASP A N 1
ATOM 493 C CA . ASP A 1 70 ? -11.240 31.778 -9.489 1.00 45.18 92 ASP A CA 1
ATOM 494 C C . ASP A 1 70 ? -10.162 30.894 -8.912 1.00 44.19 92 ASP A C 1
ATOM 495 O O . ASP A 1 70 ? -10.328 29.681 -8.823 1.00 43.84 92 ASP A O 1
ATOM 500 N N . PHE A 1 71 ? -9.058 31.523 -8.521 1.00 43.44 93 PHE A N 1
ATOM 501 C CA . PHE A 1 71 ? -7.923 30.850 -7.936 1.00 42.07 93 PHE A CA 1
ATOM 502 C C . PHE A 1 71 ? -7.496 31.576 -6.694 1.00 41.78 93 PHE A C 1
ATOM 503 O O . PHE A 1 71 ? -7.758 32.769 -6.553 1.00 42.71 93 PHE A O 1
ATOM 511 N N . GLY A 1 72 ? -6.809 30.858 -5.814 1.00 40.76 94 GLY A N 1
ATOM 512 C CA . GLY A 1 72 ? -6.339 31.425 -4.562 1.00 41.01 94 GLY A CA 1
ATOM 513 C C . GLY A 1 72 ? -5.061 30.764 -4.099 1.00 39.56 94 GLY A C 1
ATOM 514 O O . GLY A 1 72 ? -4.994 29.556 -3.956 1.00 38.90 94 GLY A O 1
ATOM 515 N N . ILE A 1 73 ? -4.036 31.571 -3.878 1.00 39.70 95 ILE A N 1
ATOM 516 C CA . ILE A 1 73 ? -2.789 31.060 -3.372 1.00 38.29 95 ILE A CA 1
ATOM 517 C C . ILE A 1 73 ? -2.665 31.359 -1.888 1.00 39.07 95 ILE A C 1
ATOM 518 O O . ILE A 1 73 ? -2.295 32.465 -1.488 1.00 39.71 95 ILE A O 1
ATOM 523 N N . TYR A 1 74 ? -2.991 30.361 -1.076 1.00 38.50 96 TYR A N 1
ATOM 524 C CA . TYR A 1 74 ? -2.935 30.522 0.365 1.00 38.52 96 TYR A CA 1
ATOM 525 C C . TYR A 1 74 ? -2.810 29.169 1.043 1.00 38.13 96 TYR A C 1
ATOM 526 O O . TYR A 1 74 ? -2.594 28.163 0.360 1.00 37.87 96 TYR A O 1
ATOM 535 N N . GLY A 1 75 ? -2.910 29.139 2.369 1.00 38.52 97 GLY A N 1
ATOM 536 C CA . GLY A 1 75 ? -2.678 27.918 3.146 1.00 38.23 97 GLY A CA 1
ATOM 537 C C . GLY A 1 75 ? -3.812 26.918 3.048 1.00 38.75 97 GLY A C 1
ATOM 538 O O . GLY A 1 75 ? -4.831 27.192 2.429 1.00 39.40 97 GLY A O 1
ATOM 539 N N . ASP A 1 76 ? -3.643 25.758 3.663 1.00 39.45 98 ASP A N 1
ATOM 540 C CA . ASP A 1 76 ? -4.670 24.718 3.594 1.00 39.71 98 ASP A CA 1
ATOM 541 C C . ASP A 1 76 ? -5.767 24.873 4.633 1.00 41.27 98 ASP A C 1
ATOM 542 O O . ASP A 1 76 ? -6.837 24.274 4.504 1.00 41.77 98 ASP A O 1
ATOM 547 N N . LEU A 1 77 ? -5.521 25.651 5.676 1.00 41.27 99 LEU A N 1
ATOM 548 C CA . LEU A 1 77 ? -6.545 25.719 6.714 1.00 42.34 99 LEU A CA 1
ATOM 549 C C . LEU A 1 77 ? -7.873 26.367 6.233 1.00 43.24 99 LEU A C 1
ATOM 550 O O . LEU A 1 77 ? -8.923 25.716 6.306 1.00 44.08 99 LEU A O 1
ATOM 555 N N . PRO A 1 78 ? -7.830 27.618 5.714 1.00 42.99 100 PRO A N 1
ATOM 556 C CA . PRO A 1 78 ? -9.091 28.185 5.193 1.00 43.83 100 PRO A CA 1
ATOM 557 C C . PRO A 1 78 ? -9.896 27.307 4.204 1.00 44.07 100 PRO A C 1
ATOM 558 O O . PRO A 1 78 ? -11.081 27.071 4.458 1.00 45.29 100 PRO A O 1
ATOM 562 N N . PRO A 1 79 ? -9.271 26.812 3.109 1.00 42.99 101 PRO A N 1
ATOM 563 C CA . PRO A 1 79 ? -10.017 25.998 2.143 1.00 43.18 101 PRO A CA 1
ATOM 564 C C . PRO A 1 79 ? -10.596 24.719 2.741 1.00 44.35 101 PRO A C 1
ATOM 565 O O . PRO A 1 79 ? -11.676 24.290 2.342 1.00 45.37 101 PRO A O 1
ATOM 569 N N . ILE A 1 80 ? -9.899 24.118 3.694 1.00 44.10 102 ILE A N 1
ATOM 570 C CA . ILE A 1 80 ? -10.483 23.048 4.514 1.00 45.23 102 ILE A CA 1
ATOM 571 C C . ILE A 1 80 ? -11.783 23.491 5.204 1.00 46.93 102 ILE A C 1
ATOM 572 O O . ILE A 1 80 ? -12.780 22.772 5.168 1.00 48.54 102 ILE A O 1
ATOM 577 N N . ILE A 1 81 ? -11.777 24.677 5.813 1.00 47.00 103 ILE A N 1
ATOM 578 C CA . ILE A 1 81 ? -12.966 25.213 6.504 1.00 48.97 103 ILE A CA 1
ATOM 579 C C . ILE A 1 81 ? -14.112 25.523 5.534 1.00 49.49 103 ILE A C 1
ATOM 580 O O . ILE A 1 81 ? -15.269 25.250 5.832 1.00 51.12 103 ILE A O 1
ATOM 585 N N . LEU A 1 82 ? -13.774 26.077 4.376 1.00 48.49 104 LEU A N 1
ATOM 586 C CA . LEU A 1 82 ? -14.734 26.326 3.305 1.00 49.01 104 LEU A CA 1
ATOM 587 C C . LEU A 1 82 ? -15.379 25.027 2.796 1.00 50.02 104 LEU A C 1
ATOM 588 O O . LEU A 1 82 ? -16.611 24.906 2.733 1.00 51.89 104 LEU A O 1
ATOM 593 N N . ASN A 1 83 ? -14.529 24.063 2.447 1.00 49.07 105 ASN A N 1
ATOM 594 C CA . ASN A 1 83 ? -14.957 22.783 1.895 1.00 49.82 105 ASN A CA 1
ATOM 595 C C . ASN A 1 83 ? -15.814 21.942 2.822 1.00 51.73 105 ASN A C 1
ATOM 596 O O . ASN A 1 83 ? -16.653 21.167 2.366 1.00 53.12 105 ASN A O 1
ATOM 601 N N . ALA A 1 84 ? -15.608 22.086 4.124 1.00 51.97 106 ALA A N 1
ATOM 602 C CA . ALA A 1 84 ? -16.449 21.393 5.092 1.00 53.95 106 ALA A CA 1
ATOM 603 C C . ALA A 1 84 ? -17.897 21.869 4.949 1.00 56.01 106 ALA A C 1
ATOM 604 O O . ALA A 1 84 ? -18.813 21.052 4.860 1.00 58.15 106 ALA A O 1
ATOM 606 N N . SER A 1 85 ? -18.087 23.189 4.878 1.00 55.85 107 SER A N 1
ATOM 607 C CA . SER A 1 85 ? -19.402 23.803 4.655 1.00 57.90 107 SER A CA 1
ATOM 608 C C . SER A 1 85 ? -20.039 23.308 3.362 1.00 58.25 107 SER A C 1
ATOM 609 O O . SER A 1 85 ? -21.247 23.077 3.315 1.00 60.30 107 SER A O 1
ATOM 612 N N . LYS A 1 86 ? -19.212 23.160 2.323 1.00 56.35 108 LYS A N 1
ATOM 613 C CA . LYS A 1 86 ? -19.646 22.736 0.985 1.00 56.64 108 LYS A CA 1
ATOM 614 C C . LYS A 1 86 ? -18.431 22.558 0.083 1.00 54.45 108 LYS A C 1
ATOM 615 O O . LYS A 1 86 ? -17.552 23.425 0.056 1.00 52.78 108 LYS A O 1
ATOM 621 N N . PRO A 1 87 ? -18.376 21.439 -0.671 1.00 54.83 109 PRO A N 1
ATOM 622 C CA . PRO A 1 87 ? -17.266 21.288 -1.623 1.00 52.95 109 PRO A CA 1
ATOM 623 C C . PRO A 1 87 ? -17.228 22.483 -2.596 1.00 51.97 109 PRO A C 1
ATOM 624 O O . PRO A 1 87 ? -18.178 22.703 -3.353 1.00 54.08 109 PRO A O 1
ATOM 628 N N . THR A 1 88 ? -16.159 23.265 -2.563 1.00 49.83 110 THR A N 1
ATOM 629 C CA . THR A 1 88 ? -16.128 24.496 -3.359 1.00 50.41 110 THR A CA 1
ATOM 630 C C . THR A 1 88 ? -14.839 24.641 -4.160 1.00 47.56 110 THR A C 1
ATOM 631 O O . THR A 1 88 ? -14.838 25.204 -5.253 1.00 47.51 110 THR A O 1
ATOM 635 N N . VAL A 1 89 ? -13.758 24.094 -3.617 1.00 46.54 111 VAL A N 1
ATOM 636 C CA . VAL A 1 89 ? -12.405 24.449 -4.029 1.00 44.76 111 VAL A CA 1
ATOM 637 C C . VAL A 1 89 ? -11.464 23.230 -4.008 1.00 44.03 111 VAL A C 1
ATOM 638 O O . VAL A 1 89 ? -11.641 22.321 -3.192 1.00 44.76 111 VAL A O 1
ATOM 642 N N . GLN A 1 90 ? -10.496 23.224 -4.925 1.00 43.11 112 GLN A N 1
ATOM 643 C CA . GLN A 1 90 ? -9.563 22.108 -5.176 1.00 43.16 112 GLN A CA 1
ATOM 644 C C . GLN A 1 90 ? -8.128 22.591 -5.115 1.00 41.31 112 GLN A C 1
ATOM 645 O O . GLN A 1 90 ? -7.831 23.689 -5.599 1.00 40.84 112 GLN A O 1
ATOM 651 N N . LEU A 1 91 ? -7.226 21.755 -4.606 1.00 41.22 113 LEU A N 1
ATOM 652 C CA . LEU A 1 91 ? -5.797 22.038 -4.707 1.00 39.81 113 LEU A CA 1
ATOM 653 C C . LEU A 1 91 ? -5.286 21.574 -6.082 1.00 39.70 113 LEU A C 1
ATOM 654 O O . LEU A 1 91 ? -5.275 20.362 -6.363 1.00 39.50 113 LEU A O 1
ATOM 659 N N . VAL A 1 92 ? -4.877 22.536 -6.926 1.00 38.30 114 VAL A N 1
ATOM 660 C CA . VAL A 1 92 ? -4.378 22.235 -8.285 1.00 38.81 114 VAL A CA 1
ATOM 661 C C . VAL A 1 92 ? -2.861 22.391 -8.439 1.00 38.49 114 VAL A C 1
ATOM 662 O O . VAL A 1 92 ? -2.299 21.992 -9.463 1.00 38.89 114 VAL A O 1
ATOM 666 N N . ALA A 1 93 ? -2.220 22.978 -7.428 1.00 37.17 115 ALA A N 1
ATOM 667 C CA . ALA A 1 93 ? -0.759 23.065 -7.341 1.00 37.25 115 ALA A CA 1
ATOM 668 C C . ALA A 1 93 ? -0.313 23.303 -5.888 1.00 36.74 115 ALA A C 1
ATOM 669 O O . ALA A 1 93 ? -0.441 24.426 -5.369 1.00 36.55 115 ALA A O 1
ATOM 671 N N . PRO A 1 94 ? 0.186 22.241 -5.222 1.00 36.47 116 PRO A N 1
ATOM 672 C CA . PRO A 1 94 ? 0.734 22.364 -3.881 1.00 36.51 116 PRO A CA 1
ATOM 673 C C . PRO A 1 94 ? 1.996 23.216 -3.945 1.00 35.98 116 PRO A C 1
ATOM 674 O O . PRO A 1 94 ? 2.791 23.043 -4.874 1.00 35.91 116 PRO A O 1
ATOM 678 N N . TRP A 1 95 ? 2.167 24.131 -2.987 1.00 35.64 117 TRP A N 1
ATOM 679 C CA . TRP A 1 95 ? 3.325 25.009 -3.002 1.00 35.27 117 TRP A CA 1
ATOM 680 C C . TRP A 1 95 ? 4.517 24.465 -2.230 1.00 36.15 117 TRP A C 1
ATOM 681 O O . TRP A 1 95 ? 5.551 25.124 -2.102 1.00 35.60 117 TRP A O 1
ATOM 692 N N . GLY A 1 96 ? 4.379 23.250 -1.716 1.00 35.54 118 GLY A N 1
ATOM 693 C CA . GLY A 1 96 ? 5.417 22.630 -0.929 1.00 35.50 118 GLY A CA 1
ATOM 694 C C . GLY A 1 96 ? 5.146 22.769 0.554 1.00 36.41 118 GLY A C 1
ATOM 695 O O . GLY A 1 96 ? 3.985 22.713 1.013 1.00 35.68 118 GLY A O 1
ATOM 696 N N . THR A 1 97 ? 6.208 22.944 1.323 1.00 35.42 119 THR A N 1
ATOM 697 C CA . THR A 1 97 ? 6.026 23.062 2.746 1.00 35.94 119 THR A CA 1
ATOM 698 C C . THR A 1 97 ? 6.386 24.451 3.143 1.00 35.95 119 THR A C 1
ATOM 699 O O . THR A 1 97 ? 7.506 24.920 2.941 1.00 35.67 119 THR A O 1
ATOM 703 N N . THR A 1 98 ? 5.408 25.134 3.703 1.00 36.13 120 THR A N 1
ATOM 704 C CA . THR A 1 98 ? 5.580 26.542 3.901 1.00 35.64 120 THR A CA 1
ATOM 705 C C . THR A 1 98 ? 6.381 26.888 5.180 1.00 36.20 120 THR A C 1
ATOM 706 O O . THR A 1 98 ? 7.269 27.741 5.123 1.00 36.05 120 THR A O 1
ATOM 710 N N . SER A 1 99 ? 6.133 26.178 6.294 1.00 36.61 121 SER A N 1
ATOM 711 C CA . SER A 1 99 ? 6.771 26.516 7.572 1.00 36.42 121 SER A CA 1
ATOM 712 C C . SER A 1 99 ? 7.064 25.341 8.496 1.00 37.00 121 SER A C 1
ATOM 713 O O . SER A 1 99 ? 6.254 24.409 8.616 1.00 37.17 121 SER A O 1
ATOM 716 N N . ASN A 1 100 ? 8.196 25.407 9.189 1.00 37.30 122 ASN A N 1
ATOM 717 C CA . ASN A 1 100 ? 8.403 24.571 10.358 1.00 37.68 122 ASN A CA 1
ATOM 718 C C . ASN A 1 100 ? 7.689 25.175 11.578 1.00 38.28 122 ASN A C 1
ATOM 719 O O . ASN A 1 100 ? 7.246 26.337 11.555 1.00 38.37 122 ASN A O 1
ATOM 724 N N . SER A 1 101 ? 7.560 24.381 12.634 1.00 38.58 123 SER A N 1
ATOM 725 C CA . SER A 1 101 ? 7.124 24.901 13.921 1.00 39.58 123 SER A CA 1
ATOM 726 C C . SER A 1 101 ? 8.185 24.634 14.950 1.00 40.06 123 SER A C 1
ATOM 727 O O . SER A 1 101 ? 9.055 23.797 14.735 1.00 40.02 123 SER A O 1
ATOM 730 N N . TYR A 1 102 ? 8.111 25.352 16.063 1.00 41.03 124 TYR A N 1
ATOM 731 C CA . TYR A 1 102 ? 9.215 25.428 17.018 1.00 41.45 124 TYR A CA 1
ATOM 732 C C . TYR A 1 102 ? 8.686 25.512 18.443 1.00 42.39 124 TYR A C 1
ATOM 733 O O . TYR A 1 102 ? 7.713 26.230 18.706 1.00 42.97 124 TYR A O 1
ATOM 742 N N . LEU A 1 103 ? 9.330 24.793 19.356 1.00 43.31 125 LEU A N 1
ATOM 743 C CA . LEU A 1 103 ? 9.084 24.945 20.791 1.00 44.71 125 LEU A CA 1
ATOM 744 C C . LEU A 1 103 ? 10.232 25.721 21.394 1.00 45.52 125 LEU A C 1
ATOM 745 O O . LEU A 1 103 ? 11.404 25.352 21.243 1.00 45.19 125 LEU A O 1
ATOM 750 N N . VAL A 1 104 ? 9.874 26.809 22.069 1.00 46.34 126 VAL A N 1
ATOM 751 C CA . VAL A 1 104 ? 10.814 27.759 22.640 1.00 46.53 126 VAL A CA 1
ATOM 752 C C . VAL A 1 104 ? 10.559 27.802 24.124 1.00 48.38 126 VAL A C 1
ATOM 753 O O . VAL A 1 104 ? 9.410 27.845 24.553 1.00 49.14 126 VAL A O 1
ATOM 757 N N . VAL A 1 105 ? 11.636 27.785 24.898 1.00 49.52 127 VAL A N 1
ATOM 758 C CA . VAL A 1 105 ? 11.582 27.946 26.353 1.00 51.48 127 VAL A CA 1
ATOM 759 C C . VAL A 1 105 ? 12.444 29.144 26.766 1.00 52.41 127 VAL A C 1
ATOM 760 O O . VAL A 1 105 ? 13.330 29.539 26.015 1.00 51.75 127 VAL A O 1
ATOM 764 N N . PRO A 1 106 ? 12.184 29.729 27.955 1.00 54.05 128 PRO A N 1
ATOM 765 C CA . PRO A 1 106 ? 13.024 30.863 28.370 1.00 54.99 128 PRO A CA 1
ATOM 766 C C . PRO A 1 106 ? 14.493 30.474 28.329 1.00 55.41 128 PRO A C 1
ATOM 767 O O . PRO A 1 106 ? 14.820 29.287 28.435 1.00 55.24 128 PRO A O 1
ATOM 771 N N . LYS A 1 107 ? 15.364 31.461 28.144 1.00 55.87 129 LYS A N 1
ATOM 772 C CA . LYS A 1 107 ? 16.800 31.192 28.040 1.00 56.30 129 LYS A CA 1
ATOM 773 C C . LYS A 1 107 ? 17.314 30.229 29.133 1.00 57.73 129 LYS A C 1
ATOM 774 O O . LYS A 1 107 ? 17.992 29.251 28.820 1.00 58.00 129 LYS A O 1
ATOM 780 N N . ASN A 1 108 ? 16.970 30.497 30.394 1.00 59.21 130 ASN A N 1
ATOM 781 C CA . ASN A 1 108 ? 17.505 29.733 31.527 1.00 61.45 130 ASN A CA 1
ATOM 782 C C . ASN A 1 108 ? 16.719 28.485 31.954 1.00 61.69 130 ASN A C 1
ATOM 783 O O . ASN A 1 108 ? 16.744 28.111 33.133 1.00 63.67 130 ASN A O 1
ATOM 788 N N . SER A 1 109 ? 16.035 27.834 31.019 1.00 59.25 131 SER A N 1
ATOM 789 C CA . SER A 1 109 ? 15.114 26.756 31.382 1.00 60.32 131 SER A CA 1
ATOM 790 C C . SER A 1 109 ? 15.767 25.372 31.562 1.00 60.50 131 SER A C 1
ATOM 791 O O . SER A 1 109 ? 16.737 25.021 30.884 1.00 59.46 131 SER A O 1
ATOM 794 N N . THR A 1 110 ? 15.210 24.612 32.504 1.00 61.25 132 THR A N 1
ATOM 795 C CA . THR A 1 110 ? 15.495 23.180 32.723 1.00 62.20 132 THR A CA 1
ATOM 796 C C . THR A 1 110 ? 15.055 22.300 31.528 1.00 61.07 132 THR A C 1
ATOM 797 O O . THR A 1 110 ? 15.689 21.289 31.210 1.00 61.32 132 THR A O 1
ATOM 801 N N . ALA A 1 111 ? 13.969 22.721 30.879 1.00 59.57 133 ALA A N 1
ATOM 802 C CA . ALA A 1 111 ? 13.264 21.932 29.876 1.00 58.95 133 ALA A CA 1
ATOM 803 C C . ALA A 1 111 ? 14.121 21.584 28.668 1.00 57.35 133 ALA A C 1
ATOM 804 O O . ALA A 1 111 ? 14.817 22.452 28.125 1.00 56.57 133 ALA A O 1
ATOM 806 N N . LYS A 1 112 ? 14.052 20.314 28.258 1.00 58.13 134 LYS A N 1
ATOM 807 C CA . LYS A 1 112 ? 14.785 19.799 27.082 1.00 56.76 134 LYS A CA 1
ATOM 808 C C . LYS A 1 112 ? 13.878 19.207 25.990 1.00 56.22 134 LYS A C 1
ATOM 809 O O . LYS A 1 112 ? 14.259 19.147 24.820 1.00 55.27 134 LYS A O 1
ATOM 815 N N . SER A 1 113 ? 12.691 18.754 26.386 1.00 56.52 135 SER A N 1
ATOM 816 C CA . SER A 1 113 ? 11.679 18.260 25.446 1.00 56.08 135 SER A CA 1
ATOM 817 C C . SER A 1 113 ? 10.299 18.511 26.051 1.00 56.15 135 SER A C 1
ATOM 818 O O . SER A 1 113 ? 10.189 18.768 27.249 1.00 57.38 135 SER A O 1
ATOM 821 N N . ILE A 1 114 ? 9.259 18.430 25.228 1.00 55.19 136 ILE A N 1
ATOM 822 C CA . ILE A 1 114 ? 7.900 18.789 25.649 1.00 55.58 136 ILE A CA 1
ATOM 823 C C . ILE A 1 114 ? 7.474 18.105 26.955 1.00 57.78 136 ILE A C 1
ATOM 824 O O . ILE A 1 114 ? 6.715 18.676 27.735 1.00 58.64 136 ILE A O 1
ATOM 829 N N . LYS A 1 115 ? 7.995 16.899 27.185 1.00 58.90 137 LYS A N 1
ATOM 830 C CA . LYS A 1 115 ? 7.712 16.131 28.398 1.00 61.34 137 LYS A CA 1
ATOM 831 C C . LYS A 1 115 ? 7.892 16.996 29.639 1.00 62.26 137 LYS A C 1
ATOM 832 O O . LYS A 1 115 ? 7.042 16.994 30.528 1.00 64.04 137 LYS A O 1
ATOM 838 N N . ASP A 1 116 ? 8.981 17.765 29.661 1.00 61.52 138 ASP A N 1
ATOM 839 C CA . ASP A 1 116 ? 9.360 18.583 30.813 1.00 62.91 138 ASP A CA 1
ATOM 840 C C . ASP A 1 116 ? 8.394 19.732 31.084 1.00 62.49 138 ASP A C 1
ATOM 841 O O . ASP A 1 116 ? 8.489 20.412 32.105 1.00 63.44 138 ASP A O 1
ATOM 846 N N . LEU A 1 117 ? 7.459 19.950 30.176 1.00 61.13 139 LEU A N 1
ATOM 847 C CA . LEU A 1 117 ? 6.576 21.089 30.308 1.00 60.91 139 LEU A CA 1
ATOM 848 C C . LEU A 1 117 ? 5.216 20.680 30.820 1.00 62.48 139 LEU A C 1
ATOM 849 O O . LEU A 1 117 ? 4.284 21.495 30.846 1.00 62.52 139 LEU A O 1
ATOM 854 N N . LYS A 1 118 ? 5.106 19.415 31.228 1.00 63.90 140 LYS A N 1
ATOM 855 C CA . LYS A 1 118 ? 3.879 18.898 31.829 1.00 65.78 140 LYS A CA 1
ATOM 856 C C . LYS A 1 118 ? 3.439 19.777 32.995 1.00 67.30 140 LYS A C 1
ATOM 857 O O . LYS A 1 118 ? 4.238 20.101 33.871 1.00 68.14 140 LYS A O 1
ATOM 863 N N . GLY A 1 119 ? 2.169 20.174 32.965 1.00 67.82 141 GLY A N 1
ATOM 864 C CA . GLY A 1 119 ? 1.572 21.020 33.988 1.00 69.53 141 GLY A CA 1
ATOM 865 C C . GLY A 1 119 ? 2.002 22.471 33.927 1.00 68.43 141 GLY A C 1
ATOM 866 O O . GLY A 1 119 ? 1.655 23.256 34.807 1.00 69.96 141 GLY A O 1
ATOM 867 N N . LYS A 1 120 ? 2.753 22.831 32.889 1.00 66.08 142 LYS A N 1
ATOM 868 C CA . LYS A 1 120 ? 3.260 24.196 32.713 1.00 65.08 142 LYS A CA 1
ATOM 869 C C . LYS A 1 120 ? 2.402 25.031 31.766 1.00 63.54 142 LYS A C 1
ATOM 870 O O . LYS A 1 120 ? 1.506 24.506 31.100 1.00 63.36 142 LYS A O 1
ATOM 876 N N . LYS A 1 121 ? 2.683 26.336 31.734 1.00 63.54 143 LYS A N 1
ATOM 877 C CA . LYS A 1 121 ? 2.053 27.294 30.804 1.00 62.20 143 LYS A CA 1
ATOM 878 C C . LYS A 1 121 ? 2.755 27.336 29.441 1.00 58.54 143 LYS A C 1
ATOM 879 O O . LYS A 1 121 ? 3.941 27.655 29.357 1.00 57.20 143 LYS A O 1
ATOM 885 N N . ILE A 1 122 ? 2.021 27.000 28.381 1.00 57.37 144 ILE A N 1
ATOM 886 C CA . ILE A 1 122 ? 2.533 27.136 27.014 1.00 54.52 144 ILE A CA 1
ATOM 887 C C . ILE A 1 122 ? 1.650 28.076 26.186 1.00 54.84 144 ILE A C 1
ATOM 888 O O . ILE A 1 122 ? 0.447 27.827 26.002 1.00 54.99 144 ILE A O 1
ATOM 893 N N . ALA A 1 123 ? 2.276 29.157 25.711 1.00 54.06 145 ALA A N 1
ATOM 894 C CA . ALA A 1 123 ? 1.651 30.142 24.831 1.00 53.24 145 ALA A CA 1
ATOM 895 C C . ALA A 1 123 ? 1.518 29.571 23.424 1.00 51.64 145 ALA A C 1
ATOM 896 O O . ALA A 1 123 ? 2.516 29.213 22.788 1.00 49.93 145 ALA A O 1
ATOM 898 N N . LEU A 1 124 ? 0.281 29.461 22.949 1.00 51.80 146 LEU A N 1
ATOM 899 C CA . LEU A 1 124 ? 0.020 28.914 21.619 1.00 50.11 146 LEU A CA 1
ATOM 900 C C . LEU A 1 124 ? -1.196 29.574 20.992 1.00 50.66 146 LEU A C 1
ATOM 901 O O . LEU A 1 124 ? -2.259 29.649 21.615 1.00 52.06 146 LEU A O 1
ATOM 906 N N . HIS A 1 125 ? -1.050 30.041 19.754 1.00 49.35 147 HIS A N 1
ATOM 907 C CA . HIS A 1 125 ? -2.185 30.661 19.083 1.00 49.53 147 HIS A CA 1
ATOM 908 C C . HIS A 1 125 ? -3.166 29.651 18.561 1.00 49.62 147 HIS A C 1
ATOM 909 O O . HIS A 1 125 ? -3.017 29.137 17.455 1.00 48.39 147 HIS A O 1
ATOM 916 N N . ARG A 1 126 ? -4.194 29.385 19.358 1.00 51.67 148 ARG A N 1
ATOM 917 C CA . ARG A 1 126 ? -5.179 28.344 19.042 1.00 51.77 148 ARG A CA 1
ATOM 918 C C . ARG A 1 126 ? -5.968 28.585 17.756 1.00 51.10 148 ARG A C 1
ATOM 919 O O . ARG A 1 126 ? -6.259 29.727 17.402 1.00 51.69 148 ARG A O 1
ATOM 927 N N . GLY A 1 127 ? -6.277 27.505 17.042 1.00 50.38 149 GLY A N 1
ATOM 928 C CA . GLY A 1 127 ? -6.978 27.613 15.773 1.00 50.41 149 GLY A CA 1
ATOM 929 C C . GLY A 1 127 ? -6.081 27.952 14.596 1.00 48.60 149 GLY A C 1
ATOM 930 O O . GLY A 1 127 ? -6.578 28.184 13.485 1.00 47.75 149 GLY A O 1
ATOM 931 N N . ARG A 1 128 ? -4.764 27.984 14.828 1.00 47.16 150 ARG A N 1
ATOM 932 C CA . ARG A 1 128 ? -3.788 28.198 13.748 1.00 45.61 150 ARG A CA 1
ATOM 933 C C . ARG A 1 128 ? -3.184 26.906 13.225 1.00 44.43 150 ARG A C 1
ATOM 934 O O . ARG A 1 128 ? -3.063 25.937 13.979 1.00 45.06 150 ARG A O 1
ATOM 942 N N . PRO A 1 129 ? -2.786 26.888 11.930 1.00 43.33 151 PRO A N 1
ATOM 943 C CA . PRO A 1 129 ? -2.285 25.634 11.360 1.00 42.68 151 PRO A CA 1
ATOM 944 C C . PRO A 1 129 ? -1.243 24.955 12.246 1.00 42.70 151 PRO A C 1
ATOM 945 O O . PRO A 1 129 ? -1.308 23.746 12.435 1.00 43.12 151 PRO A O 1
ATOM 949 N N . TRP A 1 130 ? -0.335 25.714 12.844 1.00 42.40 152 TRP A N 1
ATOM 950 C CA . TRP A 1 130 ? 0.716 25.082 13.629 1.00 42.68 152 TRP A CA 1
ATOM 951 C C . TRP A 1 130 ? 0.234 24.377 14.870 1.00 43.92 152 TRP A C 1
ATOM 952 O O . TRP A 1 130 ? 1.012 23.672 15.524 1.00 44.06 152 TRP A O 1
ATOM 963 N N . GLU A 1 131 ? -1.043 24.550 15.208 1.00 44.86 153 GLU A N 1
ATOM 964 C CA . GLU A 1 131 ? -1.637 23.830 16.340 1.00 46.28 153 GLU A CA 1
ATOM 965 C C . GLU A 1 131 ? -1.666 22.327 16.053 1.00 46.47 1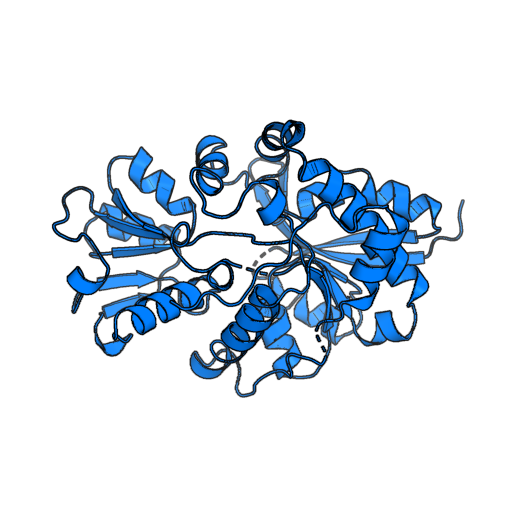53 GLU A C 1
ATOM 966 O O . GLU A 1 131 ? -1.537 21.507 16.959 1.00 47.50 153 GLU A O 1
ATOM 972 N N . LEU A 1 132 ? -1.810 21.983 14.778 1.00 45.73 154 LEU A N 1
ATOM 973 C CA . LEU A 1 132 ? -1.761 20.596 14.332 1.00 45.98 154 LEU A CA 1
ATOM 974 C C . LEU A 1 132 ? -0.407 19.944 14.646 1.00 45.61 154 LEU A C 1
ATOM 975 O O . LEU A 1 132 ? -0.355 18.843 15.190 1.00 46.63 154 LEU A O 1
ATOM 980 N N . ALA A 1 133 ? 0.676 20.641 14.315 1.00 44.42 155 ALA A N 1
ATOM 981 C CA . ALA A 1 133 ? 2.018 20.184 14.663 1.00 44.28 155 ALA A CA 1
ATOM 982 C C . ALA A 1 133 ? 2.178 20.017 16.171 1.00 45.51 155 ALA A C 1
ATOM 983 O O . ALA A 1 133 ? 2.815 19.074 16.635 1.00 46.19 155 ALA A O 1
ATOM 985 N N . PHE A 1 134 ? 1.594 20.929 16.936 1.00 45.94 156 PHE A N 1
ATOM 986 C CA . PHE A 1 134 ? 1.668 20.842 18.375 1.00 47.24 156 PHE A CA 1
ATOM 987 C C . PHE A 1 134 ? 0.931 19.586 18.848 1.00 48.83 156 PHE A C 1
ATOM 988 O O . PHE A 1 134 ? 1.463 18.789 19.642 1.00 49.99 156 PHE A O 1
ATOM 996 N N . SER A 1 135 ? -0.282 19.411 18.329 1.00 49.02 157 SER A N 1
ATOM 997 C CA . SER A 1 135 ? -1.092 18.246 18.628 1.00 50.81 157 SER A CA 1
ATOM 998 C C . SER A 1 135 ? -0.372 16.930 18.276 1.00 51.09 157 SER A C 1
ATOM 999 O O . SER A 1 135 ? -0.347 15.997 19.090 1.00 52.78 157 SER A O 1
ATOM 1002 N N . ASN A 1 136 ? 0.221 16.877 17.080 1.00 49.44 158 ASN A N 1
ATOM 1003 C CA . ASN A 1 136 ? 1.057 15.759 16.663 1.00 49.81 158 ASN A CA 1
ATOM 1004 C C . ASN A 1 136 ? 2.163 15.430 17.656 1.00 50.68 158 ASN A C 1
ATOM 1005 O O . ASN A 1 136 ? 2.343 14.280 18.064 1.00 52.40 158 ASN A O 1
ATOM 1010 N N . LEU A 1 137 ? 2.924 16.458 18.011 1.00 49.57 159 LEU A N 1
ATOM 1011 C CA . LEU A 1 137 ? 4.014 16.322 18.951 1.00 50.36 159 LEU A CA 1
ATOM 1012 C C . LEU A 1 137 ? 3.506 15.754 20.265 1.00 52.67 159 LEU A C 1
ATOM 1013 O O . LEU A 1 137 ? 4.130 14.843 20.826 1.00 54.08 159 LEU A O 1
ATOM 1018 N N . LEU A 1 138 ? 2.370 16.264 20.746 1.00 53.04 160 LEU A N 1
ATOM 1019 C CA . LEU A 1 138 ? 1.776 15.738 21.981 1.00 55.51 160 LEU A CA 1
ATOM 1020 C C . LEU A 1 138 ? 1.434 14.266 21.835 1.00 57.00 160 LEU A C 1
ATOM 1021 O O . LEU A 1 138 ? 1.798 13.452 22.684 1.00 59.03 160 LEU A O 1
ATOM 1026 N N . GLN A 1 139 ? 0.759 13.930 20.742 1.00 56.31 161 GLN A N 1
ATOM 1027 C CA . GLN A 1 139 ? 0.394 12.553 20.437 1.00 58.30 161 GLN A CA 1
ATOM 1028 C C . GLN A 1 139 ? 1.632 11.667 20.410 1.00 58.50 161 GLN A C 1
ATOM 1029 O O . GLN A 1 139 ? 1.641 10.589 20.995 1.00 60.63 161 GLN A O 1
ATOM 1035 N N . SER A 1 140 ? 2.681 12.149 19.745 1.00 56.45 162 SER A N 1
ATOM 1036 C CA . SER A 1 140 ? 3.931 11.403 19.584 1.00 57.03 162 SER A CA 1
ATOM 1037 C C . SER A 1 140 ? 4.512 10.974 20.917 1.00 58.79 162 SER A C 1
ATOM 1038 O O . SER A 1 140 ? 5.108 9.901 21.005 1.00 60.81 162 SER A O 1
ATOM 1041 N N . GLU A 1 141 ? 4.350 11.806 21.949 1.00 58.74 163 GLU A N 1
ATOM 1042 C CA . GLU A 1 141 ? 4.958 11.514 23.252 1.00 61.11 163 GLU A CA 1
ATOM 1043 C C . GLU A 1 141 ? 3.914 11.128 24.307 1.00 63.16 163 GLU A C 1
ATOM 1044 O O . GLU A 1 141 ? 4.204 11.096 25.509 1.00 64.46 163 GLU A O 1
ATOM 1050 N N . GLY A 1 142 ? 2.709 10.799 23.829 1.00 63.29 164 GLY A N 1
ATOM 1051 C CA . GLY A 1 142 ? 1.636 10.231 24.647 1.00 65.68 164 GLY A CA 1
ATOM 1052 C C . GLY A 1 142 ? 1.046 11.219 25.627 1.00 66.27 164 GLY A C 1
ATOM 1053 O O . GLY A 1 142 ? 0.796 10.888 26.786 1.00 68.60 164 GLY A O 1
ATOM 1054 N N . LEU A 1 143 ? 0.835 12.443 25.160 1.00 64.25 165 LEU A N 1
ATOM 1055 C CA . LEU A 1 143 ? 0.303 13.513 25.991 1.00 64.59 165 LEU A CA 1
ATOM 1056 C C . LEU A 1 143 ? -0.893 14.140 25.304 1.00 63.94 165 LEU A C 1
ATOM 1057 O O . LEU A 1 143 ? -1.147 13.873 24.120 1.00 62.77 165 LEU A O 1
ATOM 1062 N N . THR A 1 144 ? -1.602 14.992 26.045 1.00 64.46 166 THR A N 1
ATOM 1063 C CA . THR A 1 144 ? -2.756 15.742 25.533 1.00 64.13 166 THR A CA 1
ATOM 1064 C C . THR A 1 144 ? -2.696 17.206 26.008 1.00 63.10 166 THR A C 1
ATOM 1065 O O . THR A 1 144 ? -1.841 17.567 26.839 1.00 63.39 166 THR A O 1
ATOM 1069 N N . PHE A 1 145 ? -3.604 18.033 25.484 1.00 62.80 167 PHE A N 1
ATOM 1070 C CA . PHE A 1 145 ? -3.849 19.389 26.002 1.00 62.66 167 PHE A CA 1
ATOM 1071 C C . PHE A 1 145 ? -4.127 19.429 27.499 1.00 65.18 167 PHE A C 1
ATOM 1072 O O . PHE A 1 145 ? -3.706 20.366 28.183 1.00 65.27 167 PHE A O 1
ATOM 1080 N N . LYS A 1 146 ? -4.819 18.405 28.000 1.00 67.41 168 LYS A N 1
ATOM 1081 C CA . LYS A 1 146 ? -5.087 18.252 29.434 1.00 70.12 168 LYS A CA 1
ATOM 1082 C C . LYS A 1 146 ? -3.864 18.479 30.319 1.00 70.03 168 LYS A C 1
ATOM 1083 O O . LYS A 1 146 ? -3.991 18.959 31.445 1.00 71.98 168 LYS A O 1
ATOM 1089 N N . ASP A 1 147 ? -2.685 18.145 29.799 1.00 68.36 169 ASP A N 1
ATOM 1090 C CA . ASP A 1 147 ? -1.448 18.169 30.584 1.00 68.64 169 ASP A CA 1
ATOM 1091 C C . ASP A 1 147 ? -0.729 19.504 30.594 1.00 66.67 169 ASP A C 1
ATOM 1092 O O . ASP A 1 147 ? 0.386 19.614 31.118 1.00 66.47 169 ASP A O 1
ATOM 1097 N N . PHE A 1 148 ? -1.352 20.520 30.014 1.00 65.84 170 PHE A N 1
ATOM 1098 C CA . PHE A 1 148 ? -0.746 21.830 30.008 1.00 64.43 170 PHE A CA 1
ATOM 1099 C C . PHE A 1 148 ? -1.795 22.897 30.251 1.00 65.73 170 PHE A C 1
ATOM 1100 O O . PHE A 1 148 ? -2.972 22.705 29.935 1.00 66.22 170 PHE A O 1
ATOM 1108 N N . LYS A 1 149 ? -1.374 24.009 30.844 1.00 65.60 171 LYS A N 1
ATOM 1109 C CA . LYS A 1 149 ? -2.166 25.226 30.771 1.00 66.18 171 LYS A CA 1
ATOM 1110 C C . LYS A 1 149 ? -1.806 25.921 29.438 1.00 63.75 171 LYS A C 1
ATOM 1111 O O . LYS A 1 149 ? -0.689 26.418 29.261 1.00 61.80 171 LYS A O 1
ATOM 1117 N N . ILE A 1 150 ? -2.749 25.909 28.499 1.00 62.19 172 ILE A N 1
ATOM 1118 C CA . ILE A 1 150 ? -2.563 26.569 27.211 1.00 60.24 172 ILE A CA 1
ATOM 1119 C C . ILE A 1 150 ? -3.038 28.012 27.260 1.00 60.14 172 ILE A C 1
ATOM 1120 O O . ILE A 1 150 ? -4.233 28.277 27.400 1.00 61.45 172 ILE A O 1
ATOM 1125 N N . VAL A 1 151 ? -2.089 28.933 27.125 1.00 58.78 173 VAL A N 1
ATOM 1126 C CA . VAL A 1 151 ? -2.382 30.362 27.038 1.00 59.50 173 VAL A CA 1
ATOM 1127 C C . VAL A 1 151 ? -2.631 30.690 25.571 1.00 57.70 173 VAL A C 1
ATOM 1128 O O . VAL A 1 151 ? -1.716 30.598 24.754 1.00 55.58 173 VAL A O 1
ATOM 1132 N N . ASN A 1 152 ? -3.867 31.050 25.231 1.00 57.58 174 ASN A N 1
ATOM 1133 C CA . ASN A 1 152 ? -4.203 31.370 23.844 1.00 56.71 174 ASN A CA 1
ATOM 1134 C C . ASN A 1 152 ? -3.938 32.845 23.471 1.00 56.38 174 ASN A C 1
ATOM 1135 O O . ASN A 1 152 ? -4.749 33.729 23.770 1.00 57.91 174 ASN A O 1
ATOM 1140 N N . VAL A 1 153 ? -2.795 33.081 22.817 1.00 54.64 175 VAL A N 1
ATOM 1141 C CA . VAL A 1 153 ? -2.333 34.421 22.422 1.00 54.52 175 VAL A CA 1
ATOM 1142 C C . VAL A 1 153 ? -1.670 34.413 21.037 1.00 52.41 175 VAL A C 1
ATOM 1143 O O . VAL A 1 153 ? -1.114 33.398 20.605 1.00 51.35 175 VAL A O 1
ATOM 1147 N N . ASN A 1 154 ? -1.705 35.545 20.338 1.00 52.23 176 ASN A N 1
ATOM 1148 C CA . ASN A 1 154 ? -0.964 35.649 19.084 1.00 51.26 176 ASN A CA 1
ATOM 1149 C C . ASN A 1 154 ? 0.568 35.525 19.312 1.00 50.28 176 ASN A C 1
ATOM 1150 O O . ASN A 1 154 ? 1.037 35.594 20.443 1.00 50.83 176 ASN A O 1
ATOM 1155 N N . PRO A 1 155 ? 1.346 35.315 18.236 1.00 49.10 177 PRO A N 1
ATOM 1156 C CA . PRO A 1 155 ? 2.785 35.117 18.397 1.00 47.64 177 PRO A CA 1
ATOM 1157 C C . PRO A 1 155 ? 3.514 36.294 19.053 1.00 49.15 177 PRO A C 1
ATOM 1158 O O . PRO A 1 155 ? 4.558 36.100 19.661 1.00 48.87 177 PRO A O 1
ATOM 1162 N N . GLN A 1 156 ? 2.975 37.499 18.919 1.00 50.67 178 GLN A N 1
ATOM 1163 C CA . GLN A 1 156 ? 3.636 38.681 19.457 1.00 51.34 178 GLN A CA 1
ATOM 1164 C C . GLN A 1 156 ? 3.485 38.760 20.981 1.00 52.92 178 GLN A C 1
ATOM 1165 O O . GLN A 1 156 ? 4.479 39.003 21.683 1.00 53.43 178 GLN A O 1
ATOM 1171 N N . VAL A 1 157 ? 2.260 38.542 21.476 1.00 54.07 179 VAL A N 1
ATOM 1172 C CA . VAL A 1 157 ? 1.989 38.463 22.918 1.00 55.04 179 VAL A CA 1
ATOM 1173 C C . VAL A 1 157 ? 2.708 37.257 23.515 1.00 54.36 179 VAL A C 1
ATOM 1174 O O . VAL A 1 157 ? 3.280 37.331 24.597 1.00 55.29 179 VAL A O 1
ATOM 1178 N N . GLY A 1 158 ? 2.680 36.148 22.789 1.00 52.91 180 GLY A N 1
ATOM 1179 C CA . GLY A 1 158 ? 3.324 34.919 23.221 1.00 51.99 180 GLY A CA 1
ATOM 1180 C C . GLY A 1 158 ? 4.824 35.050 23.331 1.00 51.57 180 GLY A C 1
ATOM 1181 O O . GLY A 1 158 ? 5.419 34.524 24.268 1.00 51.92 180 GLY A O 1
ATOM 1182 N N . ALA A 1 159 ? 5.422 35.745 22.363 1.00 51.05 181 ALA A N 1
ATOM 1183 C CA . ALA A 1 159 ? 6.840 36.078 22.379 1.00 50.72 181 ALA A CA 1
ATOM 1184 C C . ALA A 1 159 ? 7.166 36.965 23.591 1.00 52.67 181 ALA A C 1
ATOM 1185 O O . ALA A 1 159 ? 8.079 36.661 24.364 1.00 53.10 181 ALA A O 1
ATOM 1187 N N . ALA A 1 160 ? 6.400 38.034 23.777 1.00 54.04 182 ALA A N 1
ATOM 1188 C CA . ALA A 1 160 ? 6.592 38.911 24.929 1.00 55.90 182 ALA A CA 1
ATOM 1189 C C . ALA A 1 160 ? 6.444 38.172 26.270 1.00 56.82 182 ALA A C 1
ATOM 1190 O O . ALA A 1 160 ? 7.224 38.410 27.197 1.00 57.87 182 ALA A O 1
ATOM 1192 N N . ALA A 1 161 ? 5.461 37.272 26.354 1.00 56.46 183 ALA A N 1
ATOM 1193 C CA . ALA A 1 161 ? 5.195 36.491 27.566 1.00 57.07 183 ALA A CA 1
ATOM 1194 C C . ALA A 1 161 ? 6.329 35.541 27.921 1.00 56.72 183 ALA A C 1
ATOM 1195 O O . ALA A 1 161 ? 6.685 35.414 29.085 1.00 58.15 183 ALA A O 1
ATOM 1197 N N . LEU A 1 162 ? 6.900 34.887 26.914 1.00 55.00 184 LEU A N 1
ATOM 1198 C CA . LEU A 1 162 ? 8.014 33.974 27.139 1.00 54.56 184 LEU A CA 1
ATOM 1199 C C . LEU A 1 162 ? 9.256 34.721 27.594 1.00 55.37 184 LEU A C 1
ATOM 1200 O O . LEU A 1 162 ? 9.974 34.253 28.474 1.00 56.18 184 LEU A O 1
ATOM 1205 N N . ALA A 1 163 ? 9.503 35.873 26.971 1.00 55.47 185 ALA A N 1
ATOM 1206 C CA . ALA A 1 163 ? 10.618 36.744 27.321 1.00 56.63 185 ALA A CA 1
ATOM 1207 C C . ALA A 1 163 ? 10.532 37.201 28.769 1.00 58.72 185 ALA A C 1
ATOM 1208 O O . ALA A 1 163 ? 11.555 37.448 29.413 1.00 60.21 185 ALA A O 1
ATOM 1210 N N . SER A 1 164 ? 9.306 37.294 29.274 1.00 59.59 186 SER A N 1
ATOM 1211 C CA . SER A 1 164 ? 9.030 37.701 30.656 1.00 62.11 186 SER A CA 1
ATOM 1212 C C . SER A 1 164 ? 9.121 36.574 31.671 1.00 62.56 186 SER A C 1
ATOM 1213 O O . SER A 1 164 ? 9.280 36.831 32.856 1.00 64.53 186 SER A O 1
ATOM 1216 N N . GLY A 1 165 ? 8.989 35.335 31.209 1.00 60.83 187 GLY A N 1
ATOM 1217 C CA . GLY A 1 165 ? 8.781 34.200 32.107 1.00 61.55 187 GLY A CA 1
ATOM 1218 C C . GLY A 1 165 ? 7.352 34.142 32.631 1.00 62.67 187 GLY A C 1
ATOM 1219 O O . GLY A 1 165 ? 7.096 33.604 33.707 1.00 64.33 187 GLY A O 1
ATOM 1220 N N . THR A 1 166 ? 6.426 34.723 31.870 1.00 62.06 188 THR A N 1
ATOM 1221 C CA . THR A 1 166 ? 4.985 34.667 32.144 1.00 63.13 188 THR A CA 1
ATOM 1222 C C . THR A 1 166 ? 4.416 33.312 31.696 1.00 61.78 188 THR A C 1
ATOM 1223 O O . THR A 1 166 ? 3.457 32.809 32.276 1.00 63.13 188 THR A O 1
ATOM 1227 N N . VAL A 1 167 ? 5.026 32.730 30.672 1.00 59.67 189 VAL A N 1
ATOM 1228 C CA . VAL A 1 167 ? 4.788 31.335 30.296 1.00 58.91 189 VAL A CA 1
ATOM 1229 C C . VAL A 1 167 ? 6.094 30.549 30.394 1.00 58.09 189 VAL A C 1
ATOM 1230 O O . VAL A 1 167 ? 7.169 31.123 30.538 1.00 58.29 189 VAL A O 1
ATOM 1234 N N . ASP A 1 168 ? 5.993 29.234 30.316 1.00 57.89 190 ASP A N 1
ATOM 1235 C CA . ASP A 1 168 ? 7.160 28.376 30.439 1.00 57.68 190 ASP A CA 1
ATOM 1236 C C . ASP A 1 168 ? 7.550 27.786 29.073 1.00 55.46 190 ASP A C 1
ATOM 1237 O O . ASP A 1 168 ? 8.604 27.173 28.918 1.00 54.84 190 ASP A O 1
ATOM 1242 N N . GLY A 1 169 ? 6.694 28.006 28.079 1.00 54.28 191 GLY A N 1
ATOM 1243 C CA . GLY A 1 169 ? 6.950 27.562 26.718 1.00 52.07 191 GLY A CA 1
ATOM 1244 C C . GLY A 1 169 ? 6.127 28.327 25.704 1.00 51.14 191 GLY A C 1
ATOM 1245 O O . GLY A 1 169 ? 5.085 28.897 26.031 1.00 52.12 191 GLY A O 1
ATOM 1246 N N . PHE A 1 170 ? 6.586 28.323 24.458 1.00 49.35 192 PHE A N 1
ATOM 1247 C CA . PHE A 1 170 ? 5.938 29.086 23.400 1.00 48.72 192 PHE A CA 1
ATOM 1248 C C . PHE A 1 170 ? 6.021 28.283 22.118 1.00 47.07 192 PHE A C 1
ATOM 1249 O O . PHE A 1 170 ? 7.098 27.918 21.674 1.00 46.16 192 PHE A O 1
ATOM 1257 N N . PHE A 1 171 ? 4.875 27.998 21.526 1.00 46.51 193 PHE A N 1
ATOM 1258 C CA . PHE A 1 171 ? 4.859 27.244 20.285 1.00 45.11 193 PHE A CA 1
ATOM 1259 C C . PHE A 1 171 ? 4.511 28.140 19.103 1.00 44.43 193 PHE A C 1
ATOM 1260 O O . PHE A 1 171 ? 3.442 28.760 19.083 1.00 45.10 193 PHE A O 1
ATOM 1268 N N . SER A 1 172 ? 5.413 28.216 18.126 1.00 42.89 194 SER A N 1
ATOM 1269 C CA . SER A 1 172 ? 5.242 29.141 16.999 1.00 42.80 194 SER A CA 1
ATOM 1270 C C . SER A 1 172 ? 6.070 28.752 15.776 1.00 41.01 194 SER A C 1
ATOM 1271 O O . SER A 1 172 ? 6.664 27.675 15.733 1.00 40.79 194 SER A O 1
ATOM 1274 N N . LEU A 1 173 ? 6.111 29.646 14.793 1.00 40.88 195 LEU A N 1
ATOM 1275 C CA . LEU A 1 173 ? 6.886 29.440 13.572 1.00 39.60 195 LEU A CA 1
ATOM 1276 C C . LEU A 1 173 ? 8.242 30.112 13.705 1.00 39.95 195 LEU A C 1
ATOM 1277 O O . LEU A 1 173 ? 8.688 30.382 14.811 1.00 40.83 195 LEU A O 1
ATOM 1282 N N . PHE A 1 174 ? 8.879 30.405 12.575 1.00 39.52 196 PHE A N 1
ATOM 1283 C CA . PHE A 1 174 ? 10.255 30.942 12.543 1.00 39.92 196 PHE A CA 1
ATOM 1284 C C . PHE A 1 174 ? 10.467 32.262 13.291 1.00 41.12 196 PHE A C 1
ATOM 1285 O O . PHE A 1 174 ? 11.605 32.655 13.548 1.00 41.76 196 PHE A O 1
ATOM 1293 N N . ASP A 1 175 ? 9.382 32.942 13.655 1.00 41.35 197 ASP A N 1
ATOM 1294 C CA . ASP A 1 175 ? 9.474 34.112 14.545 1.00 42.57 197 ASP A CA 1
ATOM 1295 C C . ASP A 1 175 ? 10.160 33.753 15.866 1.00 43.39 197 ASP A C 1
ATOM 1296 O O . ASP A 1 175 ? 10.673 34.619 16.575 1.00 44.63 197 ASP A O 1
ATOM 1301 N N . SER A 1 176 ? 10.179 32.468 16.186 1.00 42.86 198 SER A N 1
ATOM 1302 C CA . SER A 1 176 ? 10.904 31.965 17.354 1.00 43.77 198 SER A CA 1
ATOM 1303 C C . SER A 1 176 ? 12.380 32.416 17.414 1.00 44.49 198 SER A C 1
ATOM 1304 O O . SER A 1 176 ? 12.900 32.689 18.498 1.00 45.91 198 SER A O 1
ATOM 1307 N N . TYR A 1 177 ? 13.030 32.509 16.253 1.00 43.85 199 TYR A N 1
ATOM 1308 C CA . TYR A 1 177 ? 14.457 32.827 16.154 1.00 44.98 199 TYR A CA 1
ATOM 1309 C C . TYR A 1 177 ? 14.848 34.200 16.689 1.00 46.34 199 TYR A C 1
ATOM 1310 O O . TYR A 1 177 ? 15.977 34.397 17.162 1.00 47.50 199 TYR A O 1
ATOM 1319 N N . ILE A 1 178 ? 13.910 35.141 16.592 1.00 46.27 200 ILE A N 1
ATOM 1320 C CA . ILE A 1 178 ? 14.077 36.479 17.156 1.00 48.04 200 ILE A CA 1
ATOM 1321 C C . ILE A 1 178 ? 14.372 36.360 18.652 1.00 49.16 200 ILE A C 1
ATOM 1322 O O . ILE A 1 178 ? 15.280 37.017 19.165 1.00 50.79 200 ILE A O 1
ATOM 1327 N N . LEU A 1 179 ? 13.608 35.495 19.326 1.00 48.45 201 LEU A N 1
ATOM 1328 C CA . LEU A 1 179 ? 13.804 35.180 20.738 1.00 49.72 201 LEU A CA 1
ATOM 1329 C C . LEU A 1 179 ? 15.211 34.688 21.050 1.00 50.26 201 LEU A C 1
ATOM 1330 O O . LEU A 1 179 ? 15.760 35.023 22.101 1.00 51.67 201 LEU A O 1
ATOM 1335 N N . GLU A 1 180 ? 15.795 33.890 20.161 1.00 49.17 202 GLU A N 1
ATOM 1336 C CA . GLU A 1 180 ? 17.200 33.538 20.333 1.00 50.06 202 GLU A CA 1
ATOM 1337 C C . GLU A 1 180 ? 18.057 34.786 20.133 1.00 51.32 202 GLU A C 1
ATOM 1338 O O . GLU A 1 180 ? 18.930 35.065 20.947 1.00 52.85 202 GLU A O 1
ATOM 1344 N N . ASP A 1 181 ? 17.766 35.575 19.106 1.00 50.94 203 ASP A N 1
ATOM 1345 C CA . ASP A 1 181 ? 18.596 36.751 18.812 1.00 52.38 203 ASP A CA 1
ATOM 1346 C C . ASP A 1 181 ? 18.609 37.824 19.908 1.00 54.17 203 ASP A C 1
ATOM 1347 O O . ASP A 1 181 ? 19.635 38.484 20.102 1.00 55.80 203 ASP A O 1
ATOM 1352 N N . ARG A 1 182 ? 17.494 38.003 20.621 1.00 54.07 204 ARG A N 1
ATOM 1353 C CA . ARG A 1 182 ? 17.471 38.956 21.729 1.00 55.86 204 ARG A CA 1
ATOM 1354 C C . ARG A 1 182 ? 17.997 38.281 22.993 1.00 56.57 204 ARG A C 1
ATOM 1355 O O . ARG A 1 182 ? 17.981 38.854 24.070 1.00 58.20 204 ARG A O 1
ATOM 1363 N N . GLY A 1 183 ? 18.488 37.054 22.838 1.00 55.69 205 GLY A N 1
ATOM 1364 C CA . GLY A 1 183 ? 19.100 36.301 23.940 1.00 56.48 205 GLY A CA 1
ATOM 1365 C C . GLY A 1 183 ? 18.153 35.924 25.067 1.00 56.56 205 GLY A C 1
ATOM 1366 O O . GLY A 1 183 ? 18.589 35.673 26.181 1.00 58.07 205 GLY A O 1
ATOM 1367 N N . VAL A 1 184 ? 16.859 35.852 24.775 1.00 55.33 206 VAL A N 1
ATOM 1368 C CA . VAL A 1 184 ? 15.853 35.675 25.819 1.00 56.12 206 VAL A CA 1
ATOM 1369 C C . VAL A 1 184 ? 15.070 34.347 25.709 1.00 54.34 206 VAL A C 1
ATOM 1370 O O . VAL A 1 184 ? 14.221 34.026 26.562 1.00 54.71 206 VAL A O 1
ATOM 1374 N N . GLY A 1 185 ? 15.384 33.560 24.682 1.00 52.69 207 GLY A N 1
ATOM 1375 C CA . GLY A 1 185 ? 14.780 32.242 24.537 1.00 51.63 207 GLY A CA 1
ATOM 1376 C C . GLY A 1 185 ? 15.692 31.217 23.906 1.00 50.57 207 GLY A C 1
ATOM 1377 O O . GLY A 1 185 ? 16.717 31.561 23.317 1.00 50.84 207 GLY A O 1
ATOM 1378 N N . LYS A 1 186 ? 15.325 29.949 24.029 1.00 49.77 208 LYS A N 1
ATOM 1379 C CA . LYS A 1 186 ? 16.008 28.909 23.265 1.00 49.50 208 LYS A CA 1
ATOM 1380 C C . LYS A 1 186 ? 15.033 27.897 22.670 1.00 47.96 208 LYS A C 1
ATOM 1381 O O . LYS A 1 186 ? 14.085 27.474 23.320 1.00 48.08 208 LYS A O 1
ATOM 1387 N N . ILE A 1 187 ? 15.265 27.550 21.414 1.00 46.61 209 ILE A N 1
ATOM 1388 C CA . ILE A 1 187 ? 14.467 26.561 20.711 1.00 45.68 209 ILE A CA 1
ATOM 1389 C C . ILE A 1 187 ? 14.985 25.179 21.086 1.00 46.42 209 ILE A C 1
ATOM 1390 O O . ILE A 1 187 ? 16.180 24.926 21.013 1.00 46.76 209 ILE A O 1
ATOM 1395 N N . ILE A 1 188 ? 14.081 24.295 21.492 1.00 46.44 210 ILE A N 1
ATOM 1396 C CA . ILE A 1 188 ? 14.460 22.979 22.038 1.00 47.37 210 ILE A CA 1
ATOM 1397 C C . ILE A 1 188 ? 13.851 21.830 21.236 1.00 46.68 210 ILE A C 1
ATOM 1398 O O . ILE A 1 188 ? 14.255 20.682 21.367 1.00 47.26 210 ILE A O 1
ATOM 1403 N N . TRP A 1 189 ? 12.868 22.161 20.410 1.00 45.60 211 TRP A N 1
ATOM 1404 C CA . TRP A 1 189 ? 12.275 21.208 19.512 1.00 44.82 211 TRP A CA 1
ATOM 1405 C C . TRP A 1 189 ? 11.825 21.968 18.305 1.00 43.43 211 TRP A C 1
ATOM 1406 O O . TRP A 1 189 ? 11.497 23.141 18.404 1.00 43.23 211 TRP A O 1
ATOM 1417 N N . SER A 1 190 ? 11.807 21.306 17.156 1.00 42.81 212 SER A N 1
ATOM 1418 C CA . SER A 1 190 ? 11.362 21.914 15.917 1.00 41.67 212 SER A CA 1
ATOM 1419 C C . SER A 1 190 ? 10.916 20.815 14.957 1.00 41.51 212 SER A C 1
ATOM 1420 O O . SER A 1 190 ? 11.374 19.671 15.072 1.00 42.33 212 SER A O 1
ATOM 1423 N N . THR A 1 191 ? 10.015 21.148 14.029 1.00 40.57 213 THR A N 1
ATOM 1424 C CA . THR A 1 191 ? 9.537 20.165 13.033 1.00 41.06 213 THR A CA 1
ATOM 1425 C C . THR A 1 191 ? 10.612 19.789 12.017 1.00 40.38 213 THR A C 1
ATOM 1426 O O . THR A 1 191 ? 10.380 18.910 11.183 1.00 40.22 213 THR A O 1
ATOM 1430 N N . LYS A 1 192 ? 11.772 20.449 12.079 1.00 40.37 214 LYS A N 1
ATOM 1431 C CA . LYS A 1 192 ? 12.934 20.022 11.292 1.00 40.54 214 LYS A CA 1
ATOM 1432 C C . LYS A 1 192 ? 13.406 18.618 11.647 1.00 41.63 214 LYS A C 1
ATOM 1433 O O . LYS A 1 192 ? 14.215 18.053 10.939 1.00 41.98 214 LYS A O 1
ATOM 1439 N N . THR A 1 193 ? 12.908 18.070 12.752 1.00 42.60 215 THR A N 1
ATOM 1440 C CA . THR A 1 193 ? 13.176 16.677 13.115 1.00 43.73 215 THR A CA 1
ATOM 1441 C C . THR A 1 193 ? 11.908 15.806 13.055 1.00 45.13 215 THR A C 1
ATOM 1442 O O . THR A 1 193 ? 11.922 14.649 13.468 1.00 48.58 215 THR A O 1
ATOM 1446 N N . ALA A 1 194 ? 10.823 16.359 12.525 1.00 43.46 216 ALA A N 1
ATOM 1447 C CA . ALA A 1 194 ? 9.550 15.649 12.458 1.00 45.55 216 ALA A CA 1
ATOM 1448 C C . ALA A 1 194 ? 9.304 15.081 11.059 1.00 44.13 216 ALA A C 1
ATOM 1449 O O . ALA A 1 194 ? 10.029 15.417 10.122 1.00 43.16 216 ALA A O 1
ATOM 1451 N N . PRO A 1 195 ? 8.296 14.192 10.912 1.00 44.89 217 PRO A N 1
ATOM 1452 C CA . PRO A 1 195 ? 7.891 13.767 9.564 1.00 44.25 217 PRO A CA 1
ATOM 1453 C C . PRO A 1 195 ? 7.476 14.959 8.706 1.00 42.98 217 PRO A C 1
ATOM 1454 O O . PRO A 1 195 ? 7.026 15.993 9.230 1.00 42.42 217 PRO A O 1
ATOM 1458 N N . VAL A 1 196 ? 7.626 14.806 7.397 1.00 42.78 218 VAL A N 1
ATOM 1459 C CA . VAL A 1 196 ? 7.330 15.865 6.436 1.00 41.57 218 VAL A CA 1
ATOM 1460 C C . VAL A 1 196 ? 5.911 16.443 6.561 1.00 41.05 218 VAL A C 1
ATOM 1461 O O . VAL A 1 196 ? 5.728 17.634 6.365 1.00 39.90 218 VAL A O 1
ATOM 1465 N N . ASP A 1 197 ? 4.924 15.604 6.885 1.00 41.95 219 ASP A N 1
ATOM 1466 C CA . ASP A 1 197 ? 3.521 16.040 7.004 1.00 41.61 219 ASP A CA 1
ATOM 1467 C C . ASP A 1 197 ? 3.183 16.958 8.192 1.00 41.45 219 ASP A C 1
ATOM 1468 O O . ASP A 1 197 ? 2.108 17.537 8.222 1.00 41.33 219 ASP A O 1
ATOM 1473 N N . TRP A 1 198 ? 4.089 17.087 9.156 1.00 41.75 220 TRP A N 1
ATOM 1474 C CA . TRP A 1 198 ? 3.877 17.997 10.287 1.00 41.57 220 TRP A CA 1
ATOM 1475 C C . TRP A 1 198 ? 4.128 19.428 9.914 1.00 40.40 220 TRP A C 1
ATOM 1476 O O . TRP A 1 198 ? 3.783 20.344 10.662 1.00 40.62 220 TRP A O 1
ATOM 1487 N N . LYS A 1 199 ? 4.746 19.633 8.760 1.00 39.64 221 LYS A N 1
ATOM 1488 C CA . LYS A 1 199 ? 5.017 20.956 8.250 1.00 38.96 221 LYS A CA 1
ATOM 1489 C C . LYS A 1 199 ? 3.757 21.552 7.640 1.00 38.42 221 LYS A C 1
ATOM 1490 O O . LYS A 1 199 ? 2.866 20.820 7.208 1.00 38.62 221 LYS A O 1
ATOM 1496 N N . LEU A 1 200 ? 3.697 22.876 7.596 1.00 37.53 222 LEU A N 1
ATOM 1497 C CA . LEU A 1 200 ? 2.553 23.585 6.990 1.00 37.70 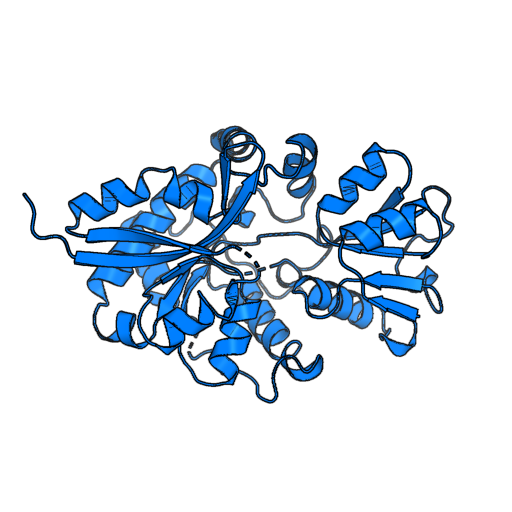222 LEU A CA 1
ATOM 1498 C C . LEU A 1 200 ? 2.550 23.507 5.452 1.00 37.09 222 LEU A C 1
ATOM 1499 O O . LEU A 1 200 ? 3.606 23.522 4.798 1.00 36.54 222 LEU A O 1
ATOM 1512 N N . GLY A 1 202 ? -0.219 23.947 1.592 1.00 36.57 224 GLY A N 1
ATOM 1513 C CA . GLY A 1 202 ? -1.117 24.808 0.833 1.00 36.69 224 GLY A CA 1
ATOM 1514 C C . GLY A 1 202 ? -0.650 24.955 -0.600 1.00 36.01 224 GLY A C 1
ATOM 1515 O O . GLY A 1 202 ? 0.079 24.115 -1.137 1.00 36.08 224 GLY A O 1
ATOM 1516 N N . GLY A 1 203 ? -1.056 26.043 -1.230 1.00 36.27 225 GLY A N 1
ATOM 1517 C CA . GLY A 1 203 ? -0.731 26.249 -2.624 1.00 36.47 225 GLY A CA 1
ATOM 1518 C C . GLY A 1 203 ? -1.852 26.918 -3.378 1.00 36.07 225 GLY A C 1
ATOM 1519 O O . GLY A 1 203 ? -2.546 27.780 -2.837 1.00 37.08 225 GLY A O 1
ATOM 1520 N N . VAL A 1 204 ? -2.025 26.491 -4.627 1.00 36.74 226 VAL A N 1
ATOM 1521 C CA . VAL A 1 204 ? -2.937 27.120 -5.561 1.00 37.42 226 VAL A CA 1
ATOM 1522 C C . VAL A 1 204 ? -4.248 26.379 -5.564 1.00 38.01 226 VAL A C 1
ATOM 1523 O O . VAL A 1 204 ? -4.321 25.215 -5.969 1.00 38.27 226 VAL A O 1
ATOM 1527 N N . TRP A 1 205 ? -5.279 27.067 -5.094 1.00 38.76 227 TRP A N 1
ATOM 1528 C CA . TRP A 1 205 ? -6.623 26.514 -4.990 1.00 39.53 227 TRP A CA 1
ATOM 1529 C C . TRP A 1 205 ? -7.528 27.060 -6.069 1.00 40.44 227 TRP A C 1
ATOM 1530 O O . TRP A 1 205 ? -7.511 28.255 -6.384 1.00 40.64 227 TRP A O 1
ATOM 1541 N N . ALA A 1 206 ? -8.321 26.179 -6.658 1.00 41.11 228 ALA A N 1
ATOM 1542 C CA . ALA A 1 206 ? -9.196 26.556 -7.752 1.00 41.97 228 ALA A CA 1
ATOM 1543 C C . ALA A 1 206 ? -10.651 26.286 -7.411 1.00 43.28 228 ALA A C 1
ATOM 1544 O O . ALA A 1 206 ? -10.977 25.257 -6.795 1.00 43.42 228 ALA A O 1
ATOM 1546 N N . ARG A 1 207 ? -11.520 27.217 -7.815 1.00 44.12 229 ARG A N 1
ATOM 1547 C CA . ARG A 1 207 ? -12.961 27.041 -7.704 1.00 45.43 229 ARG A CA 1
ATOM 1548 C C . ARG A 1 207 ? -13.418 25.848 -8.566 1.00 46.22 229 ARG A C 1
ATOM 1549 O O . ARG A 1 207 ? -13.111 25.772 -9.749 1.00 46.30 229 ARG A O 1
ATOM 1557 N N . ASN A 1 208 ? -14.116 24.900 -7.946 1.00 47.01 230 ASN A N 1
ATOM 1558 C CA . ASN A 1 208 ? -14.466 23.633 -8.586 1.00 47.75 230 ASN A CA 1
ATOM 1559 C C . ASN A 1 208 ? -15.163 23.823 -9.926 1.00 48.98 230 ASN A C 1
ATOM 1560 O O . ASN A 1 208 ? -14.806 23.177 -10.915 1.00 49.14 230 ASN A O 1
ATOM 1565 N N . ASP A 1 209 ? -16.137 24.733 -9.936 1.00 49.87 231 ASP A N 1
ATOM 1566 C CA . ASP A 1 209 ? -16.874 25.139 -11.126 1.00 51.36 231 ASP A CA 1
ATOM 1567 C C . ASP A 1 209 ? -15.993 25.783 -12.183 1.00 50.47 231 ASP A C 1
ATOM 1568 O O . ASP A 1 209 ? -16.286 25.693 -13.376 1.00 51.52 231 ASP A O 1
ATOM 1573 N N . PHE A 1 210 ? -14.944 26.476 -11.746 1.00 49.03 232 PHE A N 1
ATOM 1574 C CA . PHE A 1 210 ? -14.041 27.090 -12.702 1.00 48.47 232 PHE A CA 1
ATOM 1575 C C . PHE A 1 210 ? -13.238 26.042 -13.471 1.00 48.07 232 PHE A C 1
ATOM 1576 O O . PHE A 1 210 ? -13.067 26.149 -14.691 1.00 48.53 232 PHE A O 1
ATOM 1584 N N . VAL A 1 211 ? -12.744 25.048 -12.743 1.00 47.18 233 VAL A N 1
ATOM 1585 C CA . VAL A 1 211 ? -11.975 23.948 -13.299 1.00 46.95 233 VAL A CA 1
ATOM 1586 C C . VAL A 1 211 ? -12.823 23.144 -14.274 1.00 48.55 233 VAL A C 1
ATOM 1587 O O . VAL A 1 211 ? -12.414 22.922 -15.417 1.00 48.85 233 VAL A O 1
ATOM 1591 N N . LYS A 1 212 ? -14.007 22.721 -13.814 1.00 49.60 234 LYS A N 1
ATOM 1592 C CA . LYS A 1 212 ? -14.929 21.950 -14.635 1.00 51.23 234 LYS A CA 1
ATOM 1593 C C . LYS A 1 212 ? -15.197 22.675 -15.944 1.00 52.07 234 LYS A C 1
ATOM 1594 O O . LYS A 1 212 ? -15.203 22.055 -16.997 1.00 53.21 234 LYS A O 1
ATOM 1600 N N . GLN A 1 213 ? -15.394 23.986 -15.884 1.00 51.89 235 GLN A N 1
ATOM 1601 C CA . GLN A 1 213 ? -15.655 24.763 -17.088 1.00 53.04 235 GLN A CA 1
ATOM 1602 C C . GLN A 1 213 ? -14.376 25.053 -17.907 1.00 52.00 235 GLN A C 1
ATOM 1603 O O . GLN A 1 213 ? -14.422 25.076 -19.131 1.00 52.86 235 GLN A O 1
ATOM 1609 N N . ASN A 1 214 ? -13.242 25.275 -17.249 1.00 50.33 236 ASN A N 1
ATOM 1610 C CA . ASN A 1 214 ? -12.047 25.699 -17.976 1.00 49.78 236 ASN A CA 1
ATOM 1611 C C . ASN A 1 214 ? -10.794 24.879 -17.665 1.00 48.70 236 ASN A C 1
ATOM 1612 O O . ASN A 1 214 ? -9.853 25.386 -17.072 1.00 47.57 236 ASN A O 1
ATOM 1617 N N . PRO A 1 215 ? -10.775 23.603 -18.081 1.00 49.30 237 PRO A N 1
ATOM 1618 C CA . PRO A 1 215 ? -9.595 22.777 -17.830 1.00 48.35 237 PRO A CA 1
ATOM 1619 C C . PRO A 1 215 ? -8.319 23.337 -18.489 1.00 47.91 237 PRO A C 1
ATOM 1620 O O . PRO A 1 215 ? -7.231 23.273 -17.889 1.00 46.70 237 PRO A O 1
ATOM 1624 N N . GLU A 1 216 ? -8.466 23.880 -19.702 1.00 48.96 238 GLU A N 1
ATOM 1625 C CA . GLU A 1 216 ? -7.352 24.409 -20.501 1.00 48.86 238 GLU A CA 1
ATOM 1626 C C . GLU A 1 216 ? -6.636 25.564 -19.789 1.00 47.72 238 GLU A C 1
ATOM 1627 O O . GLU A 1 216 ? -5.403 25.541 -19.597 1.00 46.76 238 GLU A O 1
ATOM 1633 N N . ILE A 1 217 ? -7.424 26.561 -19.392 1.00 47.76 239 ILE A N 1
ATOM 1634 C CA . ILE A 1 217 ? -6.922 27.705 -18.626 1.00 46.71 239 ILE A CA 1
ATOM 1635 C C . ILE A 1 217 ? -6.294 27.285 -17.301 1.00 45.39 239 ILE A C 1
ATOM 1636 O O . ILE A 1 217 ? -5.234 27.799 -16.924 1.00 44.77 239 ILE A O 1
ATOM 1641 N N . THR A 1 218 ? -6.960 26.369 -16.593 1.00 45.19 240 THR A N 1
ATOM 1642 C CA . THR A 1 218 ? -6.461 25.885 -15.309 1.00 43.96 240 THR A CA 1
ATOM 1643 C C . THR A 1 218 ? -5.068 25.332 -15.523 1.00 43.26 240 THR A C 1
ATOM 1644 O O . THR A 1 218 ? -4.156 25.617 -14.757 1.00 42.14 240 THR A O 1
ATOM 1648 N N . GLN A 1 219 ? -4.912 24.568 -16.597 1.00 44.29 241 GLN A N 1
ATOM 1649 C CA . GLN A 1 219 ? -3.628 23.986 -16.974 1.00 43.85 241 GLN A CA 1
ATOM 1650 C C . GLN A 1 219 ? -2.577 25.053 -17.264 1.00 43.74 241 GLN A C 1
ATOM 1651 O O . GLN A 1 219 ? -1.430 24.925 -16.844 1.00 43.02 241 GLN A O 1
ATOM 1657 N N . ALA A 1 220 ? -2.971 26.101 -17.972 1.00 44.57 242 ALA A N 1
ATOM 1658 C CA . ALA A 1 220 ? -2.043 27.141 -18.339 1.00 44.44 242 ALA A CA 1
ATOM 1659 C C . ALA A 1 220 ? -1.500 27.785 -17.065 1.00 43.41 242 ALA A C 1
ATOM 1660 O O . ALA A 1 220 ? -0.293 28.016 -16.932 1.00 43.06 242 ALA A O 1
ATOM 1662 N N . ILE A 1 221 ? -2.394 28.011 -16.103 1.00 43.18 243 ILE A N 1
ATOM 1663 C CA . ILE A 1 221 ? -2.015 28.535 -14.786 1.00 41.69 243 ILE A CA 1
ATOM 1664 C C . ILE A 1 221 ? -1.046 27.634 -14.023 1.00 40.87 243 ILE A C 1
ATOM 1665 O O . ILE A 1 221 ? -0.001 28.091 -13.557 1.00 40.43 243 ILE A O 1
ATOM 1670 N N . VAL A 1 222 ? -1.391 26.358 -13.911 1.00 40.88 244 VAL A N 1
ATOM 1671 C CA . VAL A 1 222 ? -0.522 25.380 -13.252 1.00 40.07 244 VAL A CA 1
ATOM 1672 C C . VAL A 1 222 ? 0.844 25.223 -13.942 1.00 40.46 244 VAL A C 1
ATOM 1673 O O . VAL A 1 222 ? 1.891 25.273 -13.281 1.00 39.99 244 VAL A O 1
ATOM 1677 N N . THR A 1 223 ? 0.845 25.047 -15.260 1.00 41.54 245 THR A N 1
ATOM 1678 C CA . THR A 1 223 ? 2.102 24.984 -15.990 1.00 42.02 245 THR A CA 1
ATOM 1679 C C . THR A 1 223 ? 2.929 26.250 -15.728 1.00 41.93 245 THR A C 1
ATOM 1680 O O . THR A 1 223 ? 4.110 26.157 -15.390 1.00 41.81 245 THR A O 1
ATOM 1684 N N . ALA A 1 224 ? 2.304 27.421 -15.852 1.00 42.13 246 ALA A N 1
ATOM 1685 C CA . ALA A 1 224 ? 3.005 28.692 -15.636 1.00 42.14 246 ALA A CA 1
ATOM 1686 C C . ALA A 1 224 ? 3.541 28.811 -14.208 1.00 41.16 246 ALA A C 1
ATOM 1687 O O . ALA A 1 224 ? 4.677 29.218 -14.006 1.00 41.65 246 ALA A O 1
ATOM 1689 N N . TYR A 1 225 ? 2.721 28.437 -13.235 1.00 40.25 247 TYR A N 1
ATOM 1690 C CA . TYR A 1 225 ? 3.121 28.389 -11.846 1.00 40.19 247 TYR A CA 1
ATOM 1691 C C . TYR A 1 225 ? 4.376 27.559 -11.604 1.00 39.28 247 TYR A C 1
ATOM 1692 O O . TYR A 1 225 ? 5.341 28.039 -11.013 1.00 39.02 247 TYR A O 1
ATOM 1701 N N . LEU A 1 226 ? 4.344 26.305 -12.033 1.00 39.37 248 LEU A N 1
ATOM 1702 C CA . LEU A 1 226 ? 5.492 25.418 -11.870 1.00 39.39 248 LEU A CA 1
ATOM 1703 C C . LEU A 1 226 ? 6.775 25.936 -12.541 1.00 40.26 248 LEU A C 1
ATOM 1704 O O . LEU A 1 226 ? 7.881 25.706 -12.038 1.00 39.97 248 LEU A O 1
ATOM 1709 N N . LYS A 1 227 ? 6.629 26.643 -13.661 1.00 41.21 249 LYS A N 1
ATOM 1710 C CA . LYS A 1 227 ? 7.794 27.269 -14.291 1.00 41.92 249 LYS A CA 1
ATOM 1711 C C . LYS A 1 227 ? 8.506 28.188 -13.313 1.00 41.75 249 LYS A C 1
ATOM 1712 O O . LYS A 1 227 ? 9.726 28.097 -13.160 1.00 42.22 249 LYS A O 1
ATOM 1718 N N . SER A 1 228 ? 7.739 29.036 -12.625 1.00 41.21 250 SER A N 1
ATOM 1719 C CA . SER A 1 228 ? 8.294 29.916 -11.604 1.00 40.72 250 SER A CA 1
ATOM 1720 C C . SER A 1 228 ? 8.922 29.113 -10.456 1.00 40.03 250 SER A C 1
ATOM 1721 O O . SER A 1 228 ? 10.033 29.414 -10.009 1.00 40.38 250 SER A O 1
ATOM 1724 N N . VAL A 1 229 ? 8.200 28.095 -9.996 1.00 39.18 251 VAL A N 1
ATOM 1725 C CA . VAL A 1 229 ? 8.634 27.257 -8.893 1.00 38.40 251 VAL A CA 1
ATOM 1726 C C . VAL A 1 229 ? 9.929 26.500 -9.217 1.00 39.22 251 VAL A C 1
ATOM 1727 O O . VAL A 1 229 ? 10.825 26.429 -8.396 1.00 39.29 251 VAL A O 1
ATOM 1731 N N . HIS A 1 230 ? 10.040 25.973 -10.428 1.00 40.05 252 HIS A N 1
ATOM 1732 C CA . HIS A 1 230 ? 11.277 25.333 -10.875 1.00 41.04 252 HIS A CA 1
ATOM 1733 C C . HIS A 1 230 ? 12.443 26.285 -10.793 1.00 41.99 252 HIS A C 1
ATOM 1734 O O . HIS A 1 230 ? 13.580 25.885 -10.466 1.00 42.65 252 HIS A O 1
ATOM 1741 N N . TRP A 1 231 ? 12.184 27.559 -11.082 1.00 42.05 253 TRP A N 1
ATOM 1742 C CA . TRP A 1 231 ? 13.251 28.538 -11.093 1.00 43.17 253 TRP A CA 1
ATOM 1743 C C . TRP A 1 231 ? 13.754 28.829 -9.691 1.00 42.70 253 TRP A C 1
ATOM 1744 O O . TRP A 1 231 ? 14.967 28.899 -9.459 1.00 43.69 253 TRP A O 1
ATOM 1755 N N . VAL A 1 232 ? 12.838 28.987 -8.745 1.00 41.30 254 VAL A N 1
ATOM 1756 C CA . VAL A 1 232 ? 13.216 29.309 -7.377 1.00 40.93 254 VAL A CA 1
ATOM 1757 C C . VAL A 1 232 ? 13.795 28.098 -6.634 1.00 40.74 254 VAL A C 1
ATOM 1758 O O . VAL A 1 232 ? 14.555 28.268 -5.679 1.00 40.85 254 VAL A O 1
ATOM 1762 N N . ALA A 1 233 ? 13.435 26.891 -7.077 1.00 40.38 255 ALA A N 1
ATOM 1763 C CA . ALA A 1 233 ? 13.771 25.663 -6.362 1.00 40.22 255 ALA A CA 1
ATOM 1764 C C . ALA A 1 233 ? 15.231 25.214 -6.575 1.00 41.66 255 ALA A C 1
ATOM 1765 O O . ALA A 1 233 ? 15.737 24.367 -5.839 1.00 41.57 255 ALA A O 1
ATOM 1767 N N . GLN A 1 234 ? 15.897 25.800 -7.567 1.00 42.78 256 GLN A N 1
ATOM 1768 C CA . GLN A 1 234 ? 17.314 25.582 -7.785 1.00 44.16 256 GLN A CA 1
ATOM 1769 C C . GLN A 1 234 ? 18.102 26.344 -6.709 1.00 44.70 256 GLN A C 1
ATOM 1770 O O . GLN A 1 234 ? 17.691 27.429 -6.298 1.00 44.28 256 GLN A O 1
ATOM 1776 N N . ASP A 1 235 ? 19.216 25.769 -6.247 1.00 45.86 257 ASP A N 1
ATOM 1777 C CA . ASP A 1 235 ? 20.004 26.348 -5.142 1.00 46.42 257 ASP A CA 1
ATOM 1778 C C . ASP A 1 235 ? 20.566 27.721 -5.454 1.00 47.21 257 ASP A C 1
ATOM 1779 O O . ASP A 1 235 ? 20.654 28.562 -4.562 1.00 47.06 257 ASP A O 1
ATOM 1784 N N . GLU A 1 236 ? 20.956 27.956 -6.706 1.00 48.56 258 GLU A N 1
ATOM 1785 C CA . GLU A 1 236 ? 21.518 29.254 -7.081 1.00 49.90 258 GLU A CA 1
ATOM 1786 C C . GLU A 1 236 ? 20.538 30.423 -6.852 1.00 49.07 258 GLU A C 1
ATOM 1787 O O . GLU A 1 236 ? 20.935 31.587 -6.834 1.00 49.90 258 GLU A O 1
ATOM 1793 N N . ASN A 1 237 ? 19.257 30.111 -6.665 1.00 47.24 259 ASN A N 1
ATOM 1794 C CA . ASN A 1 237 ? 18.248 31.150 -6.534 1.00 46.25 259 ASN A CA 1
ATOM 1795 C C . ASN A 1 237 ? 17.678 31.244 -5.137 1.00 45.15 259 ASN A C 1
ATOM 1796 O O . ASN A 1 237 ? 16.805 32.068 -4.874 1.00 44.39 259 ASN A O 1
ATOM 1801 N N . LYS A 1 238 ? 18.192 30.413 -4.238 1.00 44.73 260 LYS A N 1
ATOM 1802 C CA . LYS A 1 238 ? 17.785 30.462 -2.855 1.00 43.34 260 LYS A CA 1
ATOM 1803 C C . LYS A 1 238 ? 18.029 31.859 -2.234 1.00 44.53 260 LYS A C 1
ATOM 1804 O O . LYS A 1 238 ? 17.134 32.435 -1.626 1.00 43.99 260 LYS A O 1
ATOM 1810 N N . GLU A 1 239 ? 19.222 32.416 -2.425 1.00 46.12 261 GLU A N 1
ATOM 1811 C CA . GLU A 1 239 ? 19.543 33.742 -1.901 1.00 47.84 261 GLU A CA 1
ATOM 1812 C C . GLU A 1 239 ? 18.656 34.853 -2.475 1.00 47.54 261 GLU A C 1
ATOM 1813 O O . GLU A 1 239 ? 18.242 35.758 -1.741 1.00 47.87 261 GLU A O 1
ATOM 1819 N N . THR A 1 240 ? 18.367 34.787 -3.775 1.00 47.61 262 THR A N 1
ATOM 1820 C CA . THR A 1 240 ? 17.426 35.725 -4.382 1.00 48.10 262 THR A CA 1
ATOM 1821 C C . THR A 1 240 ? 16.046 35.647 -3.713 1.00 46.20 262 THR A C 1
ATOM 1822 O O . THR A 1 240 ? 15.499 36.681 -3.321 1.00 46.58 262 THR A O 1
ATOM 1826 N N . TYR A 1 241 ? 15.506 34.435 -3.556 1.00 44.38 263 TYR A N 1
ATOM 1827 C CA . TYR A 1 241 ? 14.258 34.268 -2.826 1.00 43.06 263 TYR A CA 1
ATOM 1828 C C . TYR A 1 241 ? 14.318 34.926 -1.439 1.00 43.30 263 TYR A C 1
ATOM 1829 O O . TYR A 1 241 ? 13.459 35.740 -1.107 1.00 43.68 263 TYR A O 1
ATOM 1838 N N . ILE A 1 242 ? 15.339 34.595 -0.653 1.00 43.44 264 ILE A N 1
ATOM 1839 C CA . ILE A 1 242 ? 15.497 35.144 0.693 1.00 44.30 264 ILE A CA 1
ATOM 1840 C C . ILE A 1 242 ? 15.477 36.684 0.717 1.00 45.40 264 ILE A C 1
ATOM 1841 O O . ILE A 1 242 ? 14.833 37.304 1.576 1.00 45.31 264 ILE A O 1
ATOM 1846 N N . ARG A 1 243 ? 16.181 37.283 -0.235 1.00 46.61 265 ARG A N 1
ATOM 1847 C CA A ARG A 1 243 ? 16.306 38.729 -0.263 0.50 48.45 265 ARG A CA 1
ATOM 1848 C CA B ARG A 1 243 ? 16.338 38.734 -0.330 0.50 48.50 265 ARG A CA 1
ATOM 1849 C C . ARG A 1 243 ? 15.102 39.415 -0.917 1.00 48.83 265 ARG A C 1
ATOM 1850 O O . ARG A 1 243 ? 14.724 40.506 -0.496 1.00 49.75 265 ARG A O 1
ATOM 1865 N N . GLU A 1 244 ? 14.480 38.780 -1.912 1.00 47.36 266 GLU A N 1
ATOM 1866 C CA . GLU A 1 244 ? 13.392 39.457 -2.625 1.00 48.05 266 GLU A CA 1
ATOM 1867 C C . GLU A 1 244 ? 11.992 39.019 -2.250 1.00 45.91 266 GLU A C 1
ATOM 1868 O O . GLU A 1 244 ? 11.107 39.859 -2.157 1.00 46.54 266 GLU A O 1
ATOM 1874 N N . TYR A 1 245 ? 11.786 37.718 -2.061 1.00 44.66 267 TYR A N 1
ATOM 1875 C CA . TYR A 1 245 ? 10.424 37.173 -2.002 1.00 43.40 267 TYR A CA 1
ATOM 1876 C C . TYR A 1 245 ? 10.011 36.556 -0.680 1.00 43.02 267 TYR A C 1
ATOM 1877 O O . TYR A 1 245 ? 8.906 36.017 -0.588 1.00 41.44 267 TYR A O 1
ATOM 1886 N N . SER A 1 246 ? 10.863 36.631 0.336 1.00 42.82 268 SER A N 1
ATOM 1887 C CA . SER A 1 246 ? 10.493 36.009 1.599 1.00 41.92 268 SER A CA 1
ATOM 1888 C C . SER A 1 246 ? 9.634 36.927 2.471 1.00 42.94 268 SER A C 1
ATOM 1889 O O . SER A 1 246 ? 9.087 37.925 1.989 1.00 43.54 268 SER A O 1
ATOM 1892 N N . ASN A 1 247 ? 9.499 36.588 3.746 1.00 41.99 269 ASN A N 1
ATOM 1893 C CA . ASN A 1 247 ? 8.666 37.354 4.647 1.00 42.99 269 ASN A CA 1
ATOM 1894 C C . ASN A 1 247 ? 9.424 38.553 5.202 1.00 44.60 269 ASN A C 1
ATOM 1895 O O . ASN A 1 247 ? 10.262 38.410 6.097 1.00 44.76 269 ASN A O 1
ATOM 1900 N N . LYS A 1 248 ? 9.124 39.735 4.673 1.00 46.19 270 LYS A N 1
ATOM 1901 C CA . LYS A 1 248 ? 9.856 40.946 5.049 1.00 47.45 270 LYS A CA 1
ATOM 1902 C C . LYS A 1 248 ? 9.506 41.530 6.418 1.00 48.10 270 LYS A C 1
ATOM 1903 O O . LYS A 1 248 ? 10.112 42.528 6.821 1.00 50.21 270 LYS A O 1
ATOM 1909 N N . ILE A 1 249 ? 8.536 40.953 7.128 1.00 47.46 271 ILE A N 1
ATOM 1910 C CA . ILE A 1 249 ? 8.266 41.399 8.506 1.00 48.47 271 ILE A CA 1
ATOM 1911 C C . ILE A 1 249 ? 9.480 41.053 9.363 1.00 48.40 271 ILE A C 1
ATOM 1912 O O . ILE A 1 249 ? 9.722 41.677 10.408 1.00 49.21 271 ILE A O 1
ATOM 1917 N N . TYR A 1 250 ? 10.234 40.065 8.884 1.00 46.89 272 TYR A N 1
ATOM 1918 C CA . TYR A 1 250 ? 11.340 39.481 9.612 1.00 46.65 272 TYR A CA 1
ATOM 1919 C C . TYR A 1 250 ? 12.647 39.661 8.875 1.00 46.88 272 TYR A C 1
ATOM 1920 O O . TYR A 1 250 ? 12.655 39.659 7.642 1.00 46.92 272 TYR A O 1
ATOM 1929 N N . PRO A 1 251 ? 13.761 39.802 9.624 1.00 47.95 273 PRO A N 1
ATOM 1930 C CA . PRO A 1 251 ? 15.083 39.921 9.009 1.00 48.91 273 PRO A CA 1
ATOM 1931 C C . PRO A 1 251 ? 15.399 38.758 8.082 1.00 47.47 273 PRO A C 1
ATOM 1932 O O . PRO A 1 251 ? 14.899 37.635 8.265 1.00 46.04 273 PRO A O 1
ATOM 1936 N N . GLU A 1 252 ? 16.226 39.036 7.086 1.00 48.47 274 GLU A N 1
ATOM 1937 C CA . GLU A 1 252 ? 16.707 37.995 6.168 1.00 47.72 274 GLU A CA 1
ATOM 1938 C C . GLU A 1 252 ? 17.289 36.754 6.886 1.00 46.67 274 GLU A C 1
ATOM 1939 O O . GLU A 1 252 ? 17.009 35.639 6.489 1.00 45.10 274 GLU A O 1
ATOM 1945 N N . SER A 1 253 ? 18.059 36.957 7.954 1.00 47.78 275 SER A N 1
ATOM 1946 C CA . SER A 1 253 ? 18.654 35.845 8.697 1.00 46.99 275 SER A CA 1
ATOM 1947 C C . SER A 1 253 ? 17.590 34.945 9.336 1.00 45.48 275 SER A C 1
ATOM 1948 O O . SER A 1 253 ? 17.771 33.719 9.385 1.00 44.38 275 SER A O 1
ATOM 1951 N N . VAL A 1 254 ? 16.488 35.543 9.802 1.00 45.30 276 VAL A N 1
ATOM 1952 C CA . VAL A 1 254 ? 15.381 34.777 10.357 1.00 43.48 276 VAL A CA 1
ATOM 1953 C C . VAL A 1 254 ? 14.763 33.915 9.261 1.00 42.47 276 VAL A C 1
ATOM 1954 O O . VAL A 1 254 ? 14.560 32.713 9.465 1.00 41.74 276 VAL A 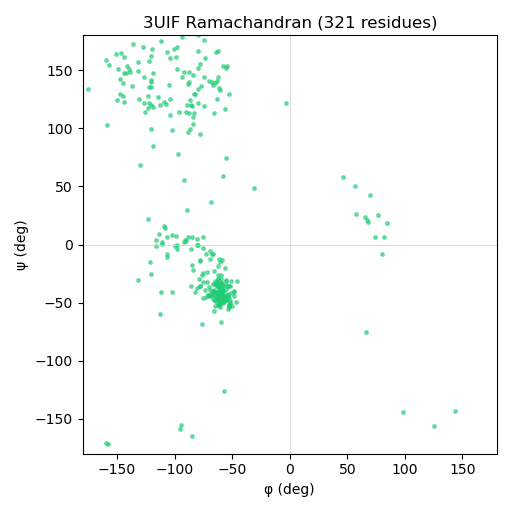O 1
ATOM 1958 N N . ASN A 1 255 ? 14.487 34.525 8.103 1.00 42.65 277 ASN A N 1
ATOM 1959 C CA . ASN A 1 255 ? 13.946 33.816 6.925 1.00 41.72 277 ASN A CA 1
ATOM 1960 C C . ASN A 1 255 ? 14.870 32.707 6.464 1.00 41.28 277 ASN A C 1
ATOM 1961 O O . ASN A 1 255 ? 14.425 31.663 6.011 1.00 40.37 277 ASN A O 1
ATOM 1966 N N . ARG A 1 256 ? 16.166 32.955 6.604 1.00 42.47 278 ARG A N 1
ATOM 1967 C CA . ARG A 1 256 ? 17.226 32.075 6.140 1.00 42.76 278 ARG A CA 1
ATOM 1968 C C . ARG A 1 256 ? 17.348 30.867 7.064 1.00 42.24 278 ARG A C 1
ATOM 1969 O O . ARG A 1 256 ? 17.665 29.760 6.630 1.00 41.95 278 ARG A O 1
ATOM 1977 N N . ARG A 1 257 ? 17.061 31.088 8.341 1.00 42.40 279 ARG A N 1
ATOM 1978 C CA . ARG A 1 257 ? 17.182 30.028 9.337 1.00 42.05 279 ARG A CA 1
ATOM 1979 C C . ARG A 1 257 ? 16.045 29.025 9.275 1.00 40.82 279 ARG A C 1
ATOM 1980 O O . ARG A 1 257 ? 16.204 27.868 9.668 1.00 40.71 279 ARG A O 1
ATOM 1988 N N . GLU A 1 258 ? 14.903 29.480 8.778 1.00 40.15 280 GLU A N 1
ATOM 1989 C CA . GLU A 1 258 ? 13.756 28.617 8.543 1.00 39.08 280 GLU A CA 1
ATOM 1990 C C . GLU A 1 258 ? 14.126 27.420 7.641 1.00 38.85 280 GLU A C 1
ATOM 1991 O O . GLU A 1 258 ? 13.577 26.326 7.809 1.00 38.38 280 GLU A O 1
ATOM 1997 N N . TYR A 1 259 ? 15.078 27.626 6.728 1.00 39.31 281 TYR A N 1
ATOM 1998 C CA . TYR A 1 259 ? 15.528 26.577 5.809 1.00 39.20 281 TYR A CA 1
ATOM 1999 C C . TYR A 1 259 ? 16.819 25.898 6.241 1.00 40.30 281 TYR A C 1
ATOM 2000 O O . TYR A 1 259 ? 17.286 24.974 5.603 1.00 40.88 281 TYR A O 1
ATOM 2009 N N . ASP A 1 260 ? 17.383 26.339 7.349 1.00 41.07 282 ASP A N 1
ATOM 2010 C CA . ASP A 1 260 ? 18.670 25.844 7.814 1.00 42.68 282 ASP A CA 1
ATOM 2011 C C . ASP A 1 260 ? 18.531 24.489 8.518 1.00 42.08 282 ASP A C 1
ATOM 2012 O O . ASP A 1 260 ? 17.639 24.308 9.352 1.00 41.53 282 ASP A O 1
ATOM 2017 N N . GLN A 1 261 ? 19.400 23.540 8.177 1.00 43.00 283 GLN A N 1
ATOM 2018 C CA . GLN A 1 261 ? 19.468 22.267 8.902 1.00 43.40 28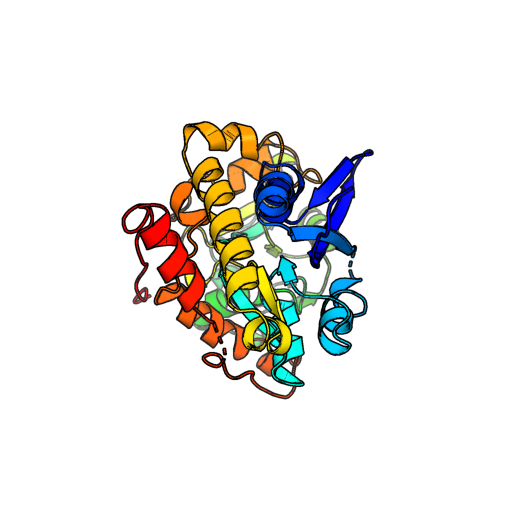3 GLN A CA 1
ATOM 2019 C C . GLN A 1 261 ? 18.144 21.467 8.949 1.00 42.32 283 GLN A C 1
ATOM 2020 O O . GLN A 1 261 ? 17.920 20.643 9.836 1.00 42.64 283 GLN A O 1
ATOM 2026 N N . ASP A 1 262 ? 17.305 21.691 7.949 1.00 41.44 284 ASP A N 1
ATOM 2027 C CA . ASP A 1 262 ? 16.006 21.040 7.827 1.00 40.66 284 ASP A CA 1
ATOM 2028 C C . ASP A 1 262 ? 16.173 19.612 7.254 1.00 41.09 284 ASP A C 1
ATOM 2029 O O . ASP A 1 262 ? 17.131 19.348 6.524 1.00 41.97 284 ASP A O 1
ATOM 2034 N N . ASN A 1 263 ? 15.268 18.693 7.592 1.00 40.57 285 ASN A N 1
ATOM 2035 C CA . ASN A 1 263 ? 15.302 17.363 6.970 1.00 41.79 285 ASN A CA 1
ATOM 2036 C C . ASN A 1 263 ? 14.669 17.330 5.571 1.00 41.15 285 ASN A C 1
ATOM 2037 O O . ASN A 1 263 ? 14.538 16.273 4.956 1.00 41.58 285 ASN A O 1
ATOM 2042 N N . VAL A 1 264 ? 14.272 18.505 5.095 1.00 39.85 286 VAL A N 1
ATOM 2043 C CA . VAL A 1 264 ? 13.765 18.685 3.740 1.00 39.51 286 VAL A CA 1
ATOM 2044 C C . VAL A 1 264 ? 14.631 19.736 3.029 1.00 39.04 286 VAL A C 1
ATOM 2045 O O . VAL A 1 264 ? 14.765 20.870 3.504 1.00 38.75 286 VAL A O 1
ATOM 2049 N N . SER A 1 265 ? 15.235 19.347 1.913 1.00 39.72 287 SER A N 1
ATOM 2050 C CA . SER A 1 265 ? 16.120 20.226 1.154 1.00 40.03 287 SER A CA 1
ATOM 2051 C C . SER A 1 265 ? 15.402 21.456 0.623 1.00 39.03 287 SER A C 1
ATOM 2052 O O . SER A 1 265 ? 14.177 21.524 0.627 1.00 38.31 287 SER A O 1
ATOM 2055 N N . TRP A 1 266 ? 16.186 22.423 0.164 1.00 39.22 288 TRP A N 1
ATOM 2056 C CA . TRP A 1 266 ? 15.658 23.638 -0.431 1.00 39.22 288 TRP A CA 1
ATOM 2057 C C . TRP A 1 266 ? 14.694 23.378 -1.573 1.00 38.70 288 TRP A C 1
ATOM 2058 O O . TRP A 1 266 ? 13.603 23.956 -1.619 1.00 37.80 288 TRP A O 1
ATOM 2069 N N . ARG A 1 267 ? 15.094 22.502 -2.493 1.00 39.26 289 ARG A N 1
ATOM 2070 C CA . ARG A 1 267 ? 14.260 22.098 -3.606 1.00 39.15 289 ARG A CA 1
ATOM 2071 C C . ARG A 1 267 ? 12.994 21.377 -3.155 1.00 38.27 289 ARG A C 1
ATOM 2072 O O . ARG A 1 267 ? 11.896 21.662 -3.631 1.00 37.53 289 ARG A O 1
ATOM 2080 N N . GLN A 1 268 ? 13.150 20.438 -2.239 1.00 38.39 290 GLN A N 1
ATOM 2081 C CA . GLN A 1 268 ? 12.017 19.673 -1.730 1.00 37.82 290 GLN A CA 1
ATOM 2082 C C . GLN A 1 268 ? 10.963 20.523 -0.996 1.00 37.01 290 GLN A C 1
ATOM 2083 O O . GLN A 1 268 ? 9.779 20.176 -0.980 1.00 37.18 290 GLN A O 1
ATOM 2089 N N . ARG A 1 269 ? 11.381 21.651 -0.429 1.00 36.59 291 ARG A N 1
ATOM 2090 C CA . ARG A 1 269 ? 10.452 22.570 0.216 1.00 36.35 291 ARG A CA 1
ATOM 2091 C C . ARG A 1 269 ? 9.418 23.146 -0.760 1.00 35.78 291 ARG A C 1
ATOM 2092 O O . ARG A 1 269 ? 8.373 23.647 -0.340 1.00 35.60 291 ARG A O 1
ATOM 2100 N N . TRP A 1 270 ? 9.716 23.054 -2.051 1.00 35.91 292 TRP A N 1
ATOM 2101 C CA . TRP A 1 270 ? 8.908 23.647 -3.090 1.00 36.05 292 TRP A CA 1
ATOM 2102 C C . TRP A 1 270 ? 8.136 22.610 -3.858 1.00 36.18 292 TRP A C 1
ATOM 2103 O O . TRP A 1 270 ? 7.477 22.924 -4.842 1.00 36.38 292 TRP A O 1
ATOM 2114 N N . SER A 1 271 ? 8.197 21.360 -3.407 1.00 36.47 293 SER A N 1
ATOM 2115 C CA . SER A 1 271 ? 7.627 20.236 -4.137 1.00 36.85 293 SER A CA 1
ATOM 2116 C C . SER A 1 271 ? 6.117 20.348 -4.355 1.00 36.62 293 SER A C 1
ATOM 2117 O O . SER A 1 271 ? 5.371 20.655 -3.437 1.00 36.41 293 SER A O 1
ATOM 2120 N N . PRO A 1 272 ? 5.669 20.108 -5.589 1.00 36.92 294 PRO A N 1
ATOM 2121 C CA . PRO A 1 272 ? 4.248 20.129 -5.928 1.00 37.17 294 PRO A CA 1
ATOM 2122 C C . PRO A 1 272 ? 3.634 18.735 -5.975 1.00 37.58 294 PRO A C 1
ATOM 2123 O O . PRO A 1 272 ? 2.486 18.566 -6.376 1.00 38.00 294 PRO A O 1
ATOM 2127 N N . LEU A 1 273 ? 4.409 17.736 -5.572 1.00 38.02 295 LEU A N 1
ATOM 2128 C CA . LEU A 1 273 ? 3.970 16.348 -5.638 1.00 39.19 295 LEU A CA 1
ATOM 2129 C C . LEU A 1 273 ? 2.829 16.041 -4.680 1.00 39.24 295 LEU A C 1
ATOM 2130 O O . LEU A 1 273 ? 2.811 16.510 -3.533 1.00 38.40 295 LEU A O 1
ATOM 2135 N N . TYR A 1 274 ? 1.886 15.248 -5.169 1.00 40.25 296 TYR A N 1
ATOM 2136 C CA . TYR A 1 274 ? 0.759 14.793 -4.380 1.00 40.35 296 TYR A CA 1
ATOM 2137 C C . TYR A 1 274 ? 1.140 13.475 -3.743 1.00 42.21 296 TYR A C 1
ATOM 2138 O O . TYR A 1 274 ? 0.452 12.479 -3.900 1.00 43.32 296 TYR A O 1
ATOM 2147 N N . ASP A 1 275 ? 2.244 13.481 -3.012 1.00 41.55 297 ASP A N 1
ATOM 2148 C CA . ASP A 1 275 ? 2.795 12.249 -2.476 1.00 43.04 297 ASP A CA 1
ATOM 2149 C C . ASP A 1 275 ? 2.067 11.762 -1.217 1.00 43.77 297 ASP A C 1
ATOM 2150 O O . ASP A 1 275 ? 1.113 12.386 -0.757 1.00 43.20 297 ASP A O 1
ATOM 2155 N N . VAL A 1 276 ? 2.516 10.640 -0.675 1.00 44.66 298 VAL A N 1
ATOM 2156 C CA . VAL A 1 276 ? 1.895 10.064 0.502 1.00 45.93 298 VAL A CA 1
ATOM 2157 C C . VAL A 1 276 ? 1.897 11.022 1.707 1.00 45.22 298 VAL A C 1
ATOM 2158 O O . VAL A 1 276 ? 0.901 11.106 2.447 1.00 46.01 298 VAL A O 1
ATOM 2162 N N . ALA A 1 277 ? 2.989 11.766 1.876 1.00 43.76 299 ALA A N 1
ATOM 2163 C CA . ALA A 1 277 ? 3.102 12.728 2.982 1.00 43.59 299 ALA A CA 1
ATOM 2164 C C . ALA A 1 277 ? 2.121 13.911 2.855 1.00 42.47 299 ALA A C 1
ATOM 2165 O O . ALA A 1 277 ? 1.611 14.417 3.870 1.00 42.46 299 ALA A O 1
ATOM 2167 N N . LEU A 1 278 ? 1.853 14.337 1.615 1.00 41.67 300 LEU A N 1
ATOM 2168 C CA . LEU A 1 278 ? 0.792 15.324 1.348 1.00 41.37 300 LEU A CA 1
ATOM 2169 C C . LEU A 1 278 ? -0.610 14.810 1.688 1.00 42.37 300 LEU A C 1
ATOM 2170 O O . LEU A 1 278 ? -1.360 15.469 2.410 1.00 42.26 300 LEU A O 1
ATOM 2175 N N . GLN A 1 279 ? -0.962 13.646 1.152 1.00 43.42 301 GLN A N 1
ATOM 2176 C CA . GLN A 1 279 ? -2.241 13.027 1.461 1.00 44.98 301 GLN A CA 1
ATOM 2177 C C . GLN A 1 279 ? -2.434 12.927 2.978 1.00 45.54 301 GLN A C 1
ATOM 2178 O O . GLN A 1 279 ? -3.455 13.353 3.520 1.00 45.90 301 GLN A O 1
ATOM 2184 N N . GLU A 1 280 ? -1.426 12.391 3.657 1.00 45.82 302 GLU A N 1
ATOM 2185 C CA . GLU A 1 280 ? -1.473 12.208 5.096 1.00 46.66 302 GLU A CA 1
ATOM 2186 C C . GLU A 1 280 ? -1.650 13.537 5.882 1.00 45.52 302 GLU A C 1
ATOM 2187 O O . GLU A 1 280 ? -2.475 13.644 6.797 1.00 46.34 302 GLU A O 1
ATOM 2193 N N . HIS A 1 281 ? -0.876 14.548 5.512 1.00 43.91 303 HIS A N 1
ATOM 2194 C CA . HIS A 1 281 ? -1.054 15.874 6.068 1.00 42.97 303 HIS A CA 1
ATOM 2195 C C . HIS A 1 281 ? -2.487 16.341 5.911 1.00 43.37 303 HIS A C 1
ATOM 2196 O O . HIS A 1 281 ? -3.066 16.886 6.846 1.00 43.85 303 HIS A O 1
ATOM 2203 N N . TYR A 1 282 ? -3.078 16.132 4.736 1.00 43.40 304 TYR A N 1
ATOM 2204 C CA . TYR A 1 282 ? -4.460 16.565 4.489 1.00 43.96 304 TYR A CA 1
ATOM 2205 C C . TYR A 1 282 ? -5.532 15.777 5.254 1.00 45.94 304 TYR A C 1
ATOM 2206 O O . TYR A 1 282 ? -6.446 16.374 5.836 1.00 46.75 304 TYR A O 1
ATOM 2215 N N . ARG A 1 283 ? -5.396 14.456 5.267 1.00 46.81 305 ARG A N 1
ATOM 2216 C CA . ARG A 1 283 ? -6.162 13.601 6.159 1.00 49.28 305 ARG A CA 1
ATOM 2217 C C . ARG A 1 283 ? -6.039 14.092 7.615 1.00 49.49 305 ARG A C 1
ATOM 2218 O O . ARG A 1 283 ? -7.039 14.242 8.314 1.00 50.80 305 ARG A O 1
ATOM 2226 N N . LYS A 1 284 ? -4.816 14.352 8.068 1.00 47.96 306 LYS A N 1
ATOM 2227 C CA . LYS A 1 284 ? -4.605 14.752 9.456 1.00 48.73 306 LYS A CA 1
ATOM 2228 C C . LYS A 1 284 ? -5.224 16.121 9.740 1.00 48.14 306 LYS A C 1
ATOM 2229 O O . LYS A 1 284 ? -5.939 16.298 10.741 1.00 49.08 306 LYS A O 1
ATOM 2235 N N . ALA A 1 285 ? -4.959 17.068 8.836 1.00 46.10 307 ALA A N 1
ATOM 2236 C CA . ALA A 1 285 ? -5.445 18.428 8.953 1.00 45.73 307 ALA A CA 1
ATOM 2237 C C . ALA A 1 285 ? -6.965 18.514 8.964 1.00 47.36 307 ALA A C 1
ATOM 2238 O O . ALA A 1 285 ? -7.526 19.328 9.693 1.00 47.94 307 ALA A O 1
ATOM 2240 N N . VAL A 1 286 ? -7.641 17.690 8.169 1.00 47.90 308 VAL A N 1
ATOM 2241 C CA . VAL A 1 286 ? -9.106 17.735 8.145 1.00 49.61 308 VAL A CA 1
ATOM 2242 C C . VAL A 1 286 ? -9.683 17.200 9.455 1.00 51.66 308 VAL A C 1
ATOM 2243 O O . VAL A 1 286 ? -10.679 17.726 9.950 1.00 53.01 308 VAL A O 1
ATOM 2247 N N . ALA A 1 287 ? -9.035 16.183 10.026 1.00 52.01 309 ALA A N 1
ATOM 2248 C CA . ALA A 1 287 ? -9.444 15.608 11.319 1.00 54.32 309 ALA A CA 1
ATOM 2249 C C . ALA A 1 287 ? -9.282 16.624 12.435 1.00 54.05 309 ALA A C 1
ATOM 2250 O O . ALA A 1 287 ? -10.179 16.753 13.284 1.00 55.88 309 ALA A O 1
ATOM 2252 N N . TYR A 1 288 ? -8.162 17.354 12.428 1.00 51.98 310 TYR A N 1
ATOM 2253 C CA A TYR A 1 288 ? -7.860 18.363 13.445 0.70 52.03 310 TYR A CA 1
ATOM 2254 C CA B TYR A 1 288 ? -7.945 18.311 13.496 0.30 52.24 310 TYR A CA 1
ATOM 2255 C C . TYR A 1 288 ? -8.786 19.572 13.350 1.00 52.18 310 TYR A C 1
ATOM 2256 O O . TYR A 1 288 ? -9.150 20.170 14.363 1.00 53.24 310 TYR A O 1
ATOM 2273 N N . ALA A 1 289 ? -9.134 19.955 12.122 1.00 51.15 311 ALA A N 1
ATOM 2274 C CA . ALA A 1 289 ? -10.039 21.088 11.915 1.00 51.48 311 ALA A CA 1
ATOM 2275 C C . ALA A 1 289 ? -11.392 20.850 12.596 1.00 53.95 311 ALA A C 1
ATOM 2276 O O . ALA A 1 289 ? -11.967 21.758 13.204 1.00 54.72 311 ALA A O 1
ATOM 2278 N N . GLN A 1 290 ? -11.892 19.622 12.509 1.00 54.93 312 GLN A N 1
ATOM 2279 C CA . GLN A 1 290 ? -13.143 19.280 13.143 1.00 57.55 312 GLN A CA 1
ATOM 2280 C C . GLN A 1 290 ? -13.015 19.179 14.668 1.00 58.98 312 GLN A C 1
ATOM 2281 O O . GLN A 1 290 ? -13.862 19.705 15.399 1.00 60.58 312 GLN A O 1
ATOM 2287 N N . ALA A 1 291 ? -11.966 18.505 15.142 1.00 58.40 313 ALA A N 1
ATOM 2288 C CA . ALA A 1 291 ? -11.760 18.299 16.582 1.00 59.81 313 ALA A CA 1
ATOM 2289 C C . ALA A 1 291 ? -11.567 19.617 17.348 1.00 59.43 313 ALA A C 1
ATOM 2290 O O . ALA A 1 291 ? -12.134 19.791 18.431 1.00 61.21 313 ALA A O 1
ATOM 2292 N N . SER A 1 292 ? -10.802 20.551 16.782 1.00 57.20 314 SER A N 1
ATOM 2293 C CA . SER A 1 292 ? -10.651 21.866 17.412 1.00 56.90 314 SER A CA 1
ATOM 2294 C C . SER A 1 292 ? -11.881 22.780 17.240 1.00 58.10 314 SER A C 1
ATOM 2295 O O . SER A 1 292 ? -11.862 23.957 17.623 1.00 58.09 314 SER A O 1
ATOM 2298 N N . GLY A 1 293 ? -12.953 22.222 16.680 1.00 59.25 315 GLY A N 1
ATOM 2299 C CA . GLY A 1 293 ? -14.209 22.938 16.508 1.00 60.59 315 GLY A CA 1
ATOM 2300 C C . GLY A 1 293 ? -14.201 24.085 15.513 1.00 59.11 315 GLY A C 1
ATOM 2301 O O . GLY A 1 293 ? -15.077 24.947 15.567 1.00 60.19 315 GLY A O 1
ATOM 2302 N N . LEU A 1 294 ? -13.223 24.113 14.603 1.00 56.86 316 LEU A N 1
ATOM 2303 C CA . LEU A 1 294 ? -13.250 25.090 13.506 1.00 55.44 316 LEU A CA 1
ATOM 2304 C C . LEU A 1 294 ? -14.338 24.723 12.491 1.00 56.09 316 LEU A C 1
ATOM 2305 O O . LEU A 1 294 ? -14.822 25.586 11.758 1.00 55.84 316 LEU A O 1
ATOM 2310 N N . THR A 1 295 ? -14.706 23.441 12.450 1.00 57.15 317 THR A N 1
ATOM 2311 C CA . THR A 1 295 ? -15.776 22.938 11.579 1.00 57.88 317 THR A CA 1
ATOM 2312 C C . THR A 1 295 ? -16.586 21.859 12.288 1.00 60.56 317 THR A C 1
ATOM 2313 O O . THR A 1 295 ? -16.050 21.100 13.098 1.00 60.84 317 THR A O 1
ATOM 2317 N N . ARG A 1 296 ? -17.875 21.790 11.976 1.00 62.54 318 ARG A N 1
ATOM 2318 C CA . ARG A 1 296 ? -18.726 20.709 12.477 1.00 65.10 318 ARG A CA 1
ATOM 2319 C C . ARG A 1 296 ? -18.399 19.415 11.734 1.00 64.51 318 ARG A C 1
ATOM 2320 O O . ARG A 1 296 ? -18.338 18.342 12.333 1.00 65.90 318 ARG A O 1
ATOM 2328 N N . THR A 1 297 ? -18.150 19.558 10.435 1.00 62.93 319 THR A N 1
ATOM 2329 C CA . THR A 1 297 ? -18.041 18.462 9.469 1.00 62.78 319 THR A CA 1
ATOM 2330 C C . THR A 1 297 ? -16.580 18.213 9.042 1.00 60.44 319 THR A C 1
ATOM 2331 O O . THR A 1 297 ? -15.693 19.030 9.317 1.00 58.43 319 THR A O 1
ATOM 2335 N N . GLN A 1 298 ? -16.330 17.068 8.409 1.00 60.59 320 GLN A N 1
ATOM 2336 C CA . GLN A 1 298 ? -15.035 16.801 7.775 1.00 58.23 320 GLN A CA 1
ATOM 2337 C C . GLN A 1 298 ? -15.129 16.808 6.249 1.00 58.31 320 GLN A C 1
ATOM 2338 O O . GLN A 1 298 ? -15.899 16.067 5.666 1.00 59.43 320 GLN A O 1
ATOM 2344 N N . ALA A 1 299 ? -14.334 17.658 5.609 1.00 56.42 321 ALA A N 1
ATOM 2345 C CA . ALA A 1 299 ? -14.278 17.722 4.153 1.00 55.02 321 ALA A CA 1
ATOM 2346 C C . ALA A 1 299 ? -13.768 16.410 3.578 1.00 55.34 321 ALA A C 1
ATOM 2347 O O . ALA A 1 299 ? -12.870 15.797 4.143 1.00 55.26 321 ALA A O 1
ATOM 2349 N N . ASP A 1 300 ? -14.353 15.981 2.463 1.00 56.62 322 ASP A N 1
ATOM 2350 C CA . ASP A 1 300 ? -13.860 14.846 1.687 1.00 56.41 322 ASP A CA 1
ATOM 2351 C C . ASP A 1 300 ? -12.481 15.217 1.112 1.00 54.02 322 ASP A C 1
ATOM 2352 O O . ASP A 1 300 ? -12.366 16.113 0.270 1.00 52.31 322 ASP A O 1
ATOM 2357 N N . VAL A 1 301 ? -11.439 14.534 1.582 1.00 53.47 323 VAL A N 1
ATOM 2358 C CA . VAL A 1 301 ? -10.061 14.866 1.201 1.00 51.24 323 VAL A CA 1
ATOM 2359 C C . VAL A 1 301 ? -9.810 14.609 -0.282 1.00 50.97 323 VAL A C 1
ATOM 2360 O O . VAL A 1 301 ? -9.175 15.420 -0.962 1.00 49.11 323 VAL A O 1
ATOM 2364 N N . GLN A 1 302 ? -10.316 13.478 -0.769 1.00 52.87 324 GLN A N 1
ATOM 2365 C CA . GLN A 1 302 ? -10.114 13.037 -2.165 1.00 52.58 324 GLN A CA 1
ATOM 2366 C C . GLN A 1 302 ? -10.657 14.048 -3.199 1.00 52.04 324 GLN A C 1
ATOM 2367 O O . GLN A 1 302 ? -9.963 14.402 -4.148 1.00 51.38 324 GLN A O 1
ATOM 2373 N N . GLN A 1 303 ? -11.878 14.535 -2.990 1.00 53.12 325 GLN A N 1
ATOM 2374 C CA . GLN A 1 303 ? -12.506 15.507 -3.901 1.00 53.03 325 GLN A CA 1
ATOM 2375 C C . GLN A 1 303 ? -11.838 16.909 -3.899 1.00 50.92 325 GLN A C 1
ATOM 2376 O O . GLN A 1 303 ? -12.056 17.732 -4.792 1.00 50.58 325 GLN A O 1
ATOM 2390 N N . LEU A 1 305 ? -8.410 17.267 -3.556 1.00 46.57 327 LEU A N 1
ATOM 2391 C CA . LEU A 1 305 ? -7.103 17.196 -4.196 1.00 44.18 327 LEU A CA 1
ATOM 2392 C C . LEU A 1 305 ? -7.178 16.724 -5.643 1.00 44.42 327 LEU A C 1
ATOM 2393 O O . LEU A 1 305 ? -7.660 15.624 -5.917 1.00 45.52 327 LEU A O 1
ATOM 2398 N N . ASN A 1 306 ? -6.690 17.551 -6.564 1.00 43.24 328 ASN A N 1
ATOM 2399 C CA . ASN A 1 306 ? -6.637 17.193 -7.972 1.00 43.63 328 ASN A CA 1
ATOM 2400 C C . ASN A 1 306 ? -5.209 17.208 -8.533 1.00 42.60 328 ASN A C 1
ATOM 2401 O O . ASN A 1 306 ? -4.698 18.271 -8.878 1.00 41.51 328 ASN A O 1
ATOM 2406 N N . PRO A 1 307 ? -4.567 16.025 -8.640 1.00 43.08 329 PRO A N 1
ATOM 2407 C CA . PRO A 1 307 ? -3.187 15.917 -9.141 1.00 42.44 329 PRO A CA 1
ATOM 2408 C C . PRO A 1 307 ? -3.023 15.975 -10.668 1.00 43.38 329 PRO A C 1
ATOM 2409 O O . PRO A 1 307 ? -1.894 15.904 -11.161 1.00 43.33 329 PRO A O 1
ATOM 2413 N N . HIS A 1 308 ? -4.119 16.104 -11.409 1.00 43.95 330 HIS A N 1
ATOM 2414 C CA . HIS A 1 308 ? -4.059 16.015 -12.878 1.00 45.24 330 HIS A CA 1
ATOM 2415 C C . HIS A 1 308 ? -3.234 17.090 -13.558 1.00 44.31 330 HIS A C 1
ATOM 2416 O O . HIS A 1 308 ? -2.571 16.817 -14.560 1.00 45.09 330 HIS A O 1
ATOM 2423 N N . PHE A 1 309 ? -3.258 18.307 -13.019 1.00 42.88 331 PHE A N 1
ATOM 2424 C CA . PHE A 1 309 ? -2.580 19.452 -13.639 1.00 42.57 331 PHE A CA 1
ATOM 2425 C C . PHE A 1 309 ? -1.058 19.505 -13.443 1.00 41.88 331 PHE A C 1
ATOM 2426 O O . PHE A 1 309 ? -0.331 19.944 -14.346 1.00 42.01 331 PHE A O 1
ATOM 2434 N N . VAL A 1 310 ? -0.593 19.074 -12.271 1.00 41.24 332 VAL A N 1
ATOM 2435 C CA . VAL A 1 310 ? 0.827 18.989 -11.973 1.00 40.78 332 VAL A CA 1
ATOM 2436 C C . VAL A 1 310 ? 1.470 17.841 -12.783 1.00 42.11 332 VAL A C 1
ATOM 2437 O O . VAL A 1 310 ? 2.558 17.998 -13.373 1.00 42.31 332 VAL A O 1
ATOM 2441 N N . ALA A 1 311 ? 0.772 16.702 -12.822 1.00 42.93 333 ALA A N 1
ATOM 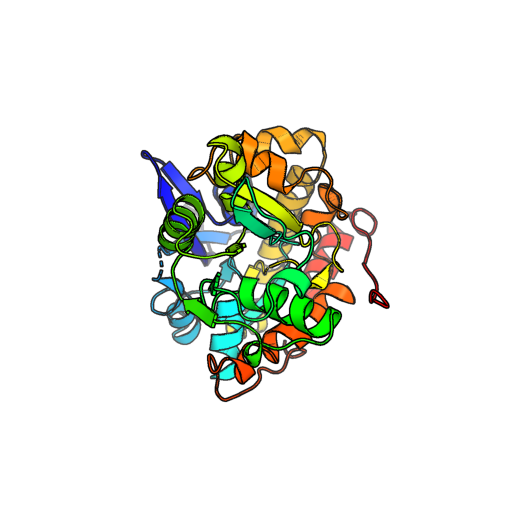2442 C CA . ALA A 1 311 ? 1.135 15.571 -13.675 1.00 44.23 333 ALA A CA 1
ATOM 2443 C C . ALA A 1 311 ? 1.306 16.008 -15.141 1.00 45.11 333 ALA A C 1
ATOM 2444 O O . ALA A 1 311 ? 2.353 15.728 -15.748 1.00 45.95 333 ALA A O 1
ATOM 2446 N N . THR A 1 312 ? 0.301 16.694 -15.704 1.00 45.01 334 THR A N 1
ATOM 2447 C CA . THR A 1 312 ? 0.406 17.180 -17.088 1.00 45.94 334 THR A CA 1
ATOM 2448 C C . THR A 1 312 ? 1.588 18.157 -17.225 1.00 45.43 334 THR A C 1
ATOM 2449 O O . THR A 1 312 ? 2.411 18.029 -18.144 1.00 46.46 334 THR A O 1
ATOM 2453 N N . ALA A 1 313 ? 1.685 19.093 -16.282 1.00 44.06 335 ALA A N 1
ATOM 2454 C CA . ALA A 1 313 ? 2.725 20.127 -16.297 1.00 43.76 335 ALA A CA 1
ATOM 2455 C C . ALA A 1 313 ? 4.156 19.590 -16.217 1.00 44.10 335 ALA A C 1
ATOM 2456 O O . ALA A 1 313 ? 5.012 20.055 -16.965 1.00 44.65 335 ALA A O 1
ATOM 2458 N N . LEU A 1 314 ? 4.397 18.616 -15.333 1.00 43.83 336 LEU A N 1
ATOM 2459 C CA . LEU A 1 314 ? 5.728 18.005 -15.143 1.00 44.23 336 LEU A CA 1
ATOM 2460 C C . LEU A 1 314 ? 6.206 17.229 -16.371 1.00 46.08 336 LEU A C 1
ATOM 2461 O O . LEU A 1 314 ? 7.388 17.278 -16.713 1.00 46.67 336 LEU A O 1
ATOM 2466 N N . LYS A 1 315 ? 5.289 16.513 -17.021 1.00 46.86 337 LYS A N 1
ATOM 2467 C CA . LYS A 1 315 ? 5.566 15.877 -18.313 1.00 48.53 337 LYS A CA 1
ATOM 2468 C C . LYS A 1 315 ? 5.906 16.955 -19.351 1.00 49.02 337 LYS A C 1
ATOM 2469 O O . LYS A 1 315 ? 6.930 16.886 -20.002 1.00 50.25 337 LYS A O 1
ATOM 2475 N N . GLU A 1 316 ? 5.053 17.967 -19.468 1.00 48.38 338 GLU A N 1
ATOM 2476 C CA . GLU A 1 316 ? 5.226 19.058 -20.433 1.00 48.82 338 GLU A CA 1
ATOM 2477 C C . GLU A 1 316 ? 6.532 19.824 -20.235 1.00 48.63 338 GLU A C 1
ATOM 2478 O O . GLU A 1 316 ? 7.126 20.299 -21.192 1.00 49.50 338 GLU A O 1
ATOM 2484 N N . LEU A 1 317 ? 6.977 19.948 -18.990 1.00 47.51 339 LEU A N 1
ATOM 2485 C CA . LEU A 1 317 ? 8.140 20.762 -18.689 1.00 47.01 339 LEU A CA 1
ATOM 2486 C C . LEU A 1 317 ? 9.402 19.934 -18.558 1.00 48.07 339 LEU A C 1
ATOM 2487 O O . LEU A 1 317 ? 10.477 20.480 -18.323 1.00 48.35 339 LEU A O 1
ATOM 2492 N N . LYS A 1 318 ? 9.271 18.619 -18.717 1.00 48.97 340 LYS A N 1
ATOM 2493 C CA . LYS A 1 318 ? 10.373 17.676 -18.486 1.00 49.79 340 LYS A CA 1
ATOM 2494 C C . LYS A 1 318 ? 10.948 17.781 -17.081 1.00 48.64 340 LYS A C 1
ATOM 2495 O O . LYS A 1 318 ? 12.168 17.873 -16.893 1.00 49.12 340 LYS A O 1
ATOM 2501 N N . LEU A 1 319 ? 10.058 17.746 -16.100 1.00 47.10 341 LEU A N 1
ATOM 2502 C CA . LEU A 1 319 ? 10.453 17.870 -14.709 1.00 45.67 341 LEU A CA 1
ATOM 2503 C C . LEU A 1 319 ? 9.985 16.680 -13.875 1.00 45.25 341 LEU A C 1
ATOM 2504 O O . LEU A 1 319 ? 9.898 16.783 -12.634 1.00 44.02 341 LEU A O 1
ATOM 2509 N N . GLU A 1 320 ? 9.734 15.552 -14.562 1.00 46.79 342 GLU A N 1
ATOM 2510 C CA A GLU A 1 320 ? 9.188 14.360 -13.900 0.50 46.59 342 GLU A CA 1
ATOM 2511 C CA B GLU A 1 320 ? 9.228 14.312 -13.950 0.50 46.71 342 GLU A CA 1
ATOM 2512 C C . GLU A 1 320 ? 10.113 13.825 -12.810 1.00 46.66 342 GLU A C 1
ATOM 2513 O O . GLU A 1 320 ? 9.631 13.263 -11.835 1.00 45.93 342 GLU A O 1
ATOM 2524 N N . GLY A 1 321 ? 11.422 14.027 -12.960 1.00 47.43 343 GLY A N 1
ATOM 2525 C CA . GLY A 1 321 ? 12.386 13.584 -11.949 1.00 47.52 343 GLY A CA 1
ATOM 2526 C C . GLY A 1 321 ? 13.060 14.672 -11.118 1.00 46.02 343 GLY A C 1
ATOM 2527 O O . GLY A 1 321 ? 14.057 14.415 -10.442 1.00 46.14 343 GLY A O 1
ATOM 2528 N N . PHE A 1 322 ? 12.523 15.887 -11.154 1.00 45.08 344 PHE A N 1
ATOM 2529 C CA . PHE A 1 322 ? 13.160 17.026 -10.500 1.00 43.44 344 PHE A CA 1
ATOM 2530 C C . PHE A 1 322 ? 12.864 17.047 -8.980 1.00 42.29 344 PHE A C 1
ATOM 2531 O O . PHE A 1 322 ? 13.738 17.392 -8.186 1.00 42.45 344 PHE A O 1
ATOM 2539 N N . TRP A 1 323 ? 11.638 16.668 -8.597 1.00 42.19 345 TRP A N 1
ATOM 2540 C CA . TRP A 1 323 ? 11.262 16.402 -7.204 1.00 41.23 345 TRP A CA 1
ATOM 2541 C C . TRP A 1 323 ? 11.161 14.913 -6.934 1.00 42.63 345 TRP A C 1
ATOM 2542 O O . TRP A 1 323 ? 11.053 14.118 -7.871 1.00 43.63 345 TRP A O 1
ATOM 2553 N N . THR A 1 324 ? 11.219 14.508 -5.663 1.00 42.58 346 THR A N 1
ATOM 2554 C CA . THR A 1 324 ? 11.062 13.088 -5.288 1.00 43.49 346 THR A CA 1
ATOM 2555 C C . THR A 1 324 ? 9.895 12.929 -4.320 1.00 43.02 346 THR A C 1
ATOM 2556 O O . THR A 1 324 ? 9.793 13.712 -3.398 1.00 41.91 346 THR A O 1
ATOM 2560 N N . PRO A 1 325 ? 9.023 11.910 -4.511 1.00 43.81 347 PRO A N 1
ATOM 2561 C CA . PRO A 1 325 ? 7.881 11.729 -3.611 1.00 43.46 347 PRO A CA 1
ATOM 2562 C C . PRO A 1 325 ? 8.318 11.252 -2.223 1.00 43.76 347 PRO A C 1
ATOM 2563 O O . PRO A 1 325 ? 9.244 10.457 -2.127 1.00 45.01 347 PRO A O 1
ATOM 2567 N N . ASN A 1 326 ? 7.679 11.758 -1.162 1.00 44.52 348 ASN A N 1
ATOM 2568 C CA . ASN A 1 326 ? 7.954 11.297 0.208 1.00 43.71 348 ASN A CA 1
ATOM 2569 C C . ASN A 1 326 ? 6.989 10.184 0.597 1.00 46.15 348 ASN A C 1
ATOM 2570 O O . ASN A 1 326 ? 5.810 10.216 0.227 1.00 46.40 348 ASN A O 1
ATOM 2575 N N . ALA A 1 327 ? 7.473 9.215 1.354 1.00 48.43 349 ALA A N 1
ATOM 2576 C CA . ALA A 1 327 ? 6.616 8.160 1.894 1.00 49.47 349 ALA A CA 1
ATOM 2577 C C . ALA A 1 327 ? 6.107 8.473 3.316 1.00 50.42 349 ALA A C 1
ATOM 2578 O O . ALA A 1 327 ? 6.433 9.513 3.892 1.00 48.94 349 ALA A O 1
ATOM 2580 N N . GLU A 1 328 ? 5.290 7.554 3.839 1.00 52.33 350 GLU A N 1
ATOM 2581 C CA A GLU A 1 328 ? 4.784 7.576 5.210 0.70 52.56 350 GLU A CA 1
ATOM 2582 C CA B GLU A 1 328 ? 4.791 7.613 5.218 0.30 52.10 350 GLU A CA 1
ATOM 2583 C C . GLU A 1 328 ? 5.906 7.282 6.206 1.00 52.90 350 GLU A C 1
ATOM 2584 O O . GLU A 1 328 ? 6.537 6.214 6.137 1.00 55.76 350 GLU A O 1
ATOM 2595 N N . ASN A 1 329 ? 6.147 8.214 7.127 1.00 53.64 351 ASN A N 1
ATOM 2596 C CA . ASN A 1 329 ? 7.246 8.107 8.096 1.00 54.46 351 ASN A CA 1
ATOM 2597 C C . ASN A 1 329 ? 6.876 7.357 9.385 1.00 57.57 351 ASN A C 1
ATOM 2598 O O . ASN A 1 329 ? 6.329 7.954 10.326 1.00 57.61 351 ASN A O 1
ATOM 2603 N N . LEU A 1 330 ? 7.214 6.061 9.419 1.00 60.43 352 LEU A N 1
ATOM 2604 C CA . LEU A 1 330 ? 6.875 5.120 10.514 1.00 62.29 352 LEU A CA 1
ATOM 2605 C C . LEU A 1 330 ? 7.370 5.478 11.938 1.00 62.51 352 LEU A C 1
ATOM 2606 O O . LEU A 1 330 ? 8.064 4.691 12.591 1.00 64.19 352 LEU A O 1
ATOM 2611 N N . TYR A 1 331 ? 6.933 6.647 12.424 1.00 60.70 353 TYR A N 1
ATOM 2612 C CA . TYR A 1 331 ? 7.447 7.304 13.640 1.00 60.27 353 TYR A CA 1
ATOM 2613 C C . TYR A 1 331 ? 7.287 6.513 14.926 1.00 62.93 353 TYR A C 1
ATOM 2614 O O . TYR A 1 331 ? 8.283 6.157 15.566 1.00 69.59 353 TYR A O 1
#

Sequence (327 aa):
VEDLKVVRIASVATNVGGKTVYAGSASLVVNGAFPEELRKQGIKVEWVPAAASVGPVINEGFASGKIDFGIYGDLPPIILNASKPTVQLVAPWGTTSNSYLVVPKNSTAKSIKDLKGKKIALHRGRPWELAFSNLLQSEGLTFKDFKIVNVNPQVGAAALASGTVDGFFSLFDSYILEDRGVGKIIWSTKTAPVDWKLGGVWARNDFVKQNPEITQAIVTAYLKSVHWVAQDENKETYIRREYSNKIYPESVNRREYDQDNVSWRQRWSPLYDVALQEHYRKAVAYYAQASGLTRTQADVQQLNPHFVATALKELKLEEGFWTPNAEENLY